Protein AF-A0AAE0F5Q5-F1 (afdb_monomer_lite)

pLDDT: mean 78.25, std 20.21, range [24.58, 97.06]

Structure (mmCIF, N/CA/C/O backbone):
data_AF-A0AAE0F5Q5-F1
#
_entry.id   AF-A0AAE0F5Q5-F1
#
loop_
_atom_site.group_PDB
_atom_site.id
_atom_site.type_symbol
_atom_site.label_atom_id
_atom_site.label_alt_id
_atom_site.label_comp_id
_atom_site.label_asym_id
_atom_site.label_entity_id
_atom_site.label_seq_id
_atom_site.pdbx_PDB_ins_code
_atom_site.Cartn_x
_atom_site.Cartn_y
_atom_site.Cartn_z
_atom_site.occupancy
_atom_site.B_iso_or_equiv
_atom_site.auth_seq_id
_atom_site.auth_comp_id
_atom_site.auth_asym_id
_atom_site.auth_atom_id
_atom_site.pdbx_PDB_model_num
ATOM 1 N N . MET A 1 1 ? -26.872 -6.707 -26.504 1.00 35.81 1 MET A N 1
ATOM 2 C CA . MET A 1 1 ? -25.530 -6.104 -26.640 1.00 35.81 1 MET A CA 1
ATOM 3 C C . MET A 1 1 ? -24.630 -7.101 -27.343 1.00 35.81 1 MET A C 1
ATOM 5 O O . MET A 1 1 ? -24.401 -8.170 -26.795 1.00 35.81 1 MET A O 1
ATOM 9 N N . GLN A 1 2 ? -24.194 -6.806 -28.567 1.00 29.64 2 GLN A N 1
ATOM 10 C CA . GLN A 1 2 ? -23.129 -7.576 -29.212 1.00 29.64 2 GLN A CA 1
ATOM 11 C C . GLN A 1 2 ? -21.804 -7.052 -28.659 1.00 29.64 2 GLN A C 1
ATOM 13 O O . GLN A 1 2 ? -21.519 -5.866 -28.788 1.00 29.64 2 GLN A O 1
ATOM 18 N N . ALA A 1 3 ? -21.028 -7.907 -27.995 1.00 35.91 3 ALA A N 1
ATOM 19 C CA . ALA A 1 3 ? -19.682 -7.552 -27.570 1.00 35.91 3 ALA A CA 1
ATOM 20 C C . ALA A 1 3 ? -18.831 -7.320 -28.828 1.00 35.91 3 ALA A C 1
ATOM 22 O O . ALA A 1 3 ? -18.578 -8.261 -29.582 1.00 35.91 3 ALA A O 1
ATOM 23 N N . HIS A 1 4 ? -18.429 -6.075 -29.088 1.00 43.09 4 HIS A N 1
ATOM 24 C CA . HIS A 1 4 ? -17.493 -5.785 -30.167 1.00 43.09 4 HIS A CA 1
ATOM 25 C C . HIS A 1 4 ? -16.144 -6.417 -29.832 1.00 43.09 4 HIS A C 1
ATOM 27 O O . HIS A 1 4 ? -15.426 -5.978 -28.936 1.00 43.09 4 HIS A O 1
ATOM 33 N N . THR A 1 5 ? -15.825 -7.498 -30.537 1.00 48.66 5 THR A N 1
ATOM 34 C CA . THR A 1 5 ? -14.552 -8.199 -30.412 1.00 48.66 5 THR A CA 1
ATOM 35 C C . THR A 1 5 ? -13.503 -7.388 -31.163 1.00 48.66 5 THR A C 1
ATOM 37 O O . THR A 1 5 ? -13.470 -7.379 -32.391 1.00 48.66 5 THR A O 1
ATOM 40 N N . ILE A 1 6 ? -12.676 -6.649 -30.427 1.00 56.28 6 ILE A N 1
ATOM 41 C CA . ILE A 1 6 ? -11.534 -5.927 -30.993 1.00 56.28 6 ILE A CA 1
ATOM 42 C C . ILE A 1 6 ? -10.444 -6.949 -31.328 1.00 56.28 6 ILE A C 1
ATOM 44 O O . ILE A 1 6 ? -10.133 -7.819 -30.513 1.00 56.28 6 ILE A O 1
ATOM 48 N N . SER A 1 7 ? -9.862 -6.869 -32.524 1.00 68.38 7 SER A N 1
ATOM 49 C CA . SER A 1 7 ? -8.746 -7.751 -32.884 1.00 68.38 7 SER A CA 1
ATOM 50 C C . SER A 1 7 ? -7.480 -7.390 -32.094 1.00 68.38 7 SER A C 1
ATOM 52 O O . SER A 1 7 ? -7.264 -6.231 -31.742 1.00 68.38 7 SER A O 1
ATOM 54 N N . VAL A 1 8 ? -6.589 -8.365 -31.866 1.00 50.22 8 VAL A N 1
ATOM 55 C CA . VAL A 1 8 ? -5.280 -8.129 -31.216 1.00 50.22 8 VAL A CA 1
ATOM 56 C C . VAL A 1 8 ? -4.470 -7.052 -31.951 1.00 50.22 8 VAL A C 1
ATOM 58 O O . VAL A 1 8 ? -3.740 -6.292 -31.322 1.00 50.22 8 VAL A O 1
ATOM 61 N N . LEU A 1 9 ? -4.604 -6.958 -33.278 1.00 54.16 9 LEU A N 1
ATOM 62 C CA . LEU A 1 9 ? -3.933 -5.938 -34.083 1.00 54.16 9 LEU A CA 1
ATOM 63 C C . LEU A 1 9 ? -4.477 -4.532 -33.788 1.00 54.16 9 LEU A C 1
ATOM 65 O O . LEU A 1 9 ? -3.694 -3.628 -33.521 1.00 54.16 9 LEU A O 1
ATOM 69 N N . GLN A 1 10 ? -5.801 -4.370 -33.742 1.00 59.28 10 GLN A N 1
ATOM 70 C CA . GLN A 1 10 ? -6.436 -3.093 -33.395 1.00 59.28 10 GLN A CA 1
ATOM 71 C C . GLN A 1 10 ? -6.146 -2.675 -31.948 1.00 59.28 10 GLN A C 1
ATOM 73 O O . GLN A 1 10 ? -5.905 -1.500 -31.688 1.00 59.28 10 GLN A O 1
ATOM 78 N N . ALA A 1 11 ? -6.104 -3.622 -31.005 1.00 55.25 11 ALA A N 1
ATOM 79 C CA . ALA A 1 11 ? -5.691 -3.339 -29.629 1.00 55.25 11 ALA A CA 1
ATOM 80 C C . ALA A 1 11 ? -4.238 -2.827 -29.558 1.00 55.25 11 ALA A C 1
ATOM 82 O O . ALA A 1 11 ? -3.951 -1.890 -28.815 1.00 55.25 11 ALA A O 1
ATOM 83 N N . ARG A 1 12 ? -3.329 -3.387 -30.374 1.00 53.31 12 ARG A N 1
ATOM 84 C CA . ARG A 1 12 ? -1.932 -2.926 -30.485 1.00 53.31 12 ARG A CA 1
ATOM 85 C C . ARG A 1 12 ? -1.815 -1.529 -31.088 1.00 53.31 12 ARG A C 1
ATOM 87 O O . ARG A 1 12 ? -1.012 -0.740 -30.604 1.00 53.31 12 ARG A O 1
ATOM 94 N N . GLU A 1 13 ? -2.591 -1.220 -32.123 1.00 57.53 13 GLU A N 1
ATOM 95 C CA . GLU A 1 13 ? -2.601 0.113 -32.741 1.00 57.53 13 GLU A CA 1
ATOM 96 C C . GLU A 1 13 ? -3.113 1.178 -31.768 1.00 57.53 13 GLU A C 1
ATOM 98 O O . GLU A 1 13 ? -2.479 2.219 -31.614 1.00 57.53 13 GLU A O 1
ATOM 103 N N . LEU A 1 14 ? -4.196 0.885 -31.041 1.00 58.44 14 LEU A N 1
ATOM 104 C CA . LEU A 1 14 ? -4.723 1.773 -30.003 1.00 58.44 14 LEU A CA 1
ATOM 105 C C . LEU A 1 14 ? -3.729 1.967 -28.853 1.00 58.44 14 LEU A C 1
ATOM 107 O O . LEU A 1 14 ? -3.586 3.083 -28.366 1.00 58.44 14 LEU A O 1
ATOM 111 N N . TRP A 1 15 ? -3.003 0.919 -28.452 1.00 59.41 15 TRP A N 1
ATOM 112 C CA . TRP A 1 15 ? -1.944 1.036 -27.448 1.00 59.41 15 TRP A CA 1
ATOM 113 C C . TRP A 1 15 ? -0.781 1.904 -27.928 1.00 59.41 15 TRP A C 1
ATOM 115 O O . TRP A 1 15 ? -0.321 2.755 -27.181 1.00 59.41 15 TRP A O 1
ATOM 125 N N . LEU A 1 16 ? -0.318 1.734 -29.170 1.00 55.75 16 LEU A N 1
ATOM 126 C CA . LEU A 1 16 ? 0.749 2.569 -29.734 1.00 55.75 16 LEU A CA 1
ATOM 127 C C . LEU A 1 16 ? 0.319 4.036 -29.849 1.00 55.75 16 LEU A C 1
ATOM 129 O O . LEU A 1 16 ? 1.135 4.929 -29.638 1.00 55.75 16 LEU A O 1
ATOM 133 N N . MET A 1 17 ? -0.959 4.283 -30.147 1.00 57.12 17 MET A N 1
ATOM 134 C CA . MET A 1 17 ? -1.528 5.627 -30.124 1.00 57.12 17 MET A CA 1
ATOM 135 C C . MET A 1 17 ? -1.616 6.186 -28.697 1.00 57.12 17 MET A C 1
ATOM 137 O O . MET A 1 17 ? -1.220 7.325 -28.496 1.00 57.12 17 MET A O 1
ATOM 141 N N . ASP A 1 18 ? -2.043 5.405 -27.699 1.00 53.28 18 ASP A N 1
ATOM 142 C CA . ASP A 1 18 ? -2.126 5.843 -26.292 1.00 53.28 18 ASP A CA 1
ATOM 143 C C . ASP A 1 18 ? -0.739 6.067 -25.663 1.00 53.28 18 ASP A C 1
ATOM 145 O O . ASP A 1 18 ? -0.504 7.072 -24.994 1.00 53.28 18 ASP A O 1
ATOM 149 N N . ALA A 1 19 ? 0.212 5.174 -25.942 1.00 50.53 19 ALA A N 1
ATOM 150 C CA . ALA A 1 19 ? 1.605 5.272 -25.512 1.00 50.53 19 ALA A CA 1
ATOM 151 C C . ALA A 1 19 ? 2.367 6.413 -26.208 1.00 50.53 19 ALA A C 1
ATOM 153 O O . ALA A 1 19 ? 3.374 6.873 -25.675 1.00 50.53 19 ALA A O 1
ATOM 154 N N . GLY A 1 20 ? 1.906 6.849 -27.387 1.00 44.66 20 GLY A N 1
ATOM 155 C CA . GLY A 1 20 ? 2.460 7.980 -28.135 1.00 44.66 20 GLY A CA 1
ATOM 156 C C . GLY A 1 20 ? 1.735 9.317 -27.926 1.00 44.66 20 GLY A C 1
ATOM 157 O O . GLY A 1 20 ? 2.297 10.350 -28.276 1.00 44.66 20 GLY A O 1
ATOM 158 N N . GLN A 1 21 ? 0.503 9.318 -27.396 1.00 47.09 21 GLN A N 1
ATOM 159 C CA . GLN A 1 21 ? -0.299 10.530 -27.152 1.00 47.09 21 GLN A CA 1
ATOM 160 C C . GLN A 1 21 ? -0.288 11.003 -25.697 1.00 47.09 21 GLN A C 1
ATOM 162 O O . GLN A 1 21 ? -0.578 12.173 -25.447 1.00 47.09 21 GLN A O 1
ATOM 167 N N . LYS A 1 22 ? 0.026 10.133 -24.735 1.00 44.72 22 LYS A N 1
ATOM 168 C CA . LYS A 1 22 ? 0.239 10.544 -23.344 1.00 44.72 22 LYS A CA 1
ATOM 169 C C . LYS A 1 22 ? 1.682 11.006 -23.185 1.00 44.72 22 LYS A C 1
ATOM 171 O O . LYS A 1 22 ? 2.578 10.366 -23.728 1.00 44.72 22 LYS A O 1
ATOM 176 N N . ASP A 1 23 ? 1.861 12.116 -22.469 1.00 47.34 23 ASP A N 1
ATOM 177 C CA . ASP A 1 23 ? 3.146 12.690 -22.056 1.00 47.34 23 ASP A CA 1
ATOM 178 C C . ASP A 1 23 ? 4.195 11.615 -21.723 1.00 47.34 23 ASP A C 1
ATOM 180 O O . ASP A 1 23 ? 3.860 10.486 -21.354 1.00 47.34 23 ASP A O 1
ATOM 184 N N . GLU A 1 24 ? 5.475 11.997 -21.748 1.00 44.34 24 GLU A N 1
ATOM 185 C CA . GLU A 1 24 ? 6.665 11.208 -21.361 1.00 44.34 24 GLU A CA 1
ATOM 186 C C . GLU A 1 24 ? 6.561 10.458 -20.001 1.00 44.34 24 GLU A C 1
ATOM 188 O O . GLU A 1 24 ? 7.460 9.717 -19.610 1.00 44.34 24 GLU A O 1
ATOM 193 N N . THR A 1 25 ? 5.445 10.611 -19.292 1.00 48.00 25 THR A N 1
ATOM 194 C CA . THR A 1 25 ? 5.055 10.062 -17.998 1.00 48.00 25 THR A CA 1
ATOM 195 C C . THR A 1 25 ? 4.174 8.807 -18.057 1.00 48.00 25 THR A C 1
ATOM 197 O O . THR A 1 25 ? 3.737 8.355 -16.997 1.00 48.00 25 THR A O 1
ATOM 200 N N . SER A 1 26 ? 3.893 8.205 -19.228 1.00 57.25 26 SER A N 1
ATOM 201 C CA . SER A 1 26 ? 3.109 6.955 -19.262 1.00 57.25 26 SER A CA 1
ATOM 202 C C . SER A 1 26 ? 3.776 5.879 -18.381 1.00 57.25 26 SER A C 1
ATOM 204 O O . SER A 1 26 ? 4.883 5.422 -18.702 1.00 57.25 26 SER A O 1
ATOM 206 N N . PRO A 1 27 ? 3.122 5.425 -17.288 1.00 63.00 27 PRO A N 1
ATOM 207 C CA . PRO A 1 27 ? 3.735 4.537 -16.295 1.00 63.00 27 PRO A CA 1
ATOM 208 C C . PRO A 1 27 ? 4.199 3.207 -16.902 1.00 63.00 27 PRO A C 1
ATOM 210 O O . PRO A 1 27 ? 5.095 2.553 -16.381 1.00 63.00 27 PRO A O 1
ATOM 213 N N . GLN A 1 28 ? 3.655 2.834 -18.059 1.00 68.69 28 GLN A N 1
ATOM 214 C CA . GLN A 1 28 ? 3.995 1.618 -18.791 1.00 68.69 28 GLN A CA 1
ATOM 215 C C . GLN A 1 28 ? 5.447 1.612 -19.298 1.00 68.69 28 GLN A C 1
ATOM 217 O O . GLN A 1 28 ? 6.121 0.584 -19.210 1.00 68.69 28 GLN A O 1
ATOM 222 N N . ASN A 1 29 ? 5.961 2.754 -19.772 1.00 70.94 29 ASN A N 1
ATOM 223 C CA . ASN A 1 29 ? 7.351 2.866 -20.226 1.00 70.94 29 ASN A CA 1
ATOM 224 C C . ASN A 1 29 ? 8.325 2.752 -19.051 1.00 70.94 29 ASN A C 1
ATOM 226 O O . ASN A 1 29 ? 9.353 2.085 -19.167 1.00 70.94 29 ASN A O 1
ATOM 230 N N . ILE A 1 30 ? 7.965 3.327 -17.902 1.00 78.12 30 ILE A N 1
ATOM 231 C CA . ILE A 1 30 ? 8.706 3.191 -16.643 1.00 78.12 30 ILE A CA 1
ATOM 232 C C . ILE A 1 30 ? 8.689 1.727 -16.183 1.00 78.12 30 ILE A C 1
ATOM 234 O O . ILE A 1 30 ? 9.744 1.172 -15.863 1.00 78.12 30 ILE A O 1
ATOM 238 N N . TYR A 1 31 ? 7.532 1.057 -16.233 1.00 80.19 31 TYR A N 1
ATOM 239 C CA . TYR A 1 31 ? 7.408 -0.352 -15.853 1.00 80.19 31 TYR A CA 1
ATOM 240 C C . TYR A 1 31 ? 8.283 -1.261 -16.698 1.00 80.19 31 TYR A C 1
ATOM 242 O O . TYR A 1 31 ? 8.887 -2.166 -16.143 1.00 80.19 31 TYR A O 1
ATOM 250 N N . ILE A 1 32 ? 8.377 -1.038 -18.011 1.00 86.44 32 ILE A N 1
ATOM 251 C CA . ILE A 1 32 ? 9.209 -1.853 -18.906 1.00 86.44 32 ILE A CA 1
ATOM 252 C C . ILE A 1 32 ? 10.687 -1.460 -18.776 1.00 86.44 32 ILE A C 1
ATOM 254 O O . ILE A 1 32 ? 11.555 -2.322 -18.636 1.00 86.44 32 ILE A O 1
ATOM 258 N N . GLY A 1 33 ? 10.988 -0.162 -18.829 1.00 87.00 33 GLY A N 1
ATOM 259 C CA . GLY A 1 33 ? 12.346 0.372 -18.935 1.00 87.00 33 GLY A CA 1
ATOM 260 C C . GLY A 1 33 ? 13.231 0.069 -17.729 1.00 87.00 33 GLY A C 1
ATOM 261 O O . GLY A 1 33 ? 14.447 -0.019 -17.874 1.00 87.00 33 GLY A O 1
ATOM 262 N N . ASN A 1 34 ? 12.633 -0.160 -16.560 1.00 90.38 34 ASN A N 1
ATOM 263 C CA . ASN A 1 34 ? 13.370 -0.426 -15.330 1.00 90.38 34 ASN A CA 1
ATOM 264 C C . ASN A 1 34 ? 13.861 -1.868 -15.158 1.00 90.38 34 ASN A C 1
ATOM 266 O O . ASN A 1 34 ? 14.594 -2.130 -14.209 1.00 90.38 34 ASN A O 1
ATOM 270 N N . TRP A 1 35 ? 13.523 -2.812 -16.040 1.00 90.94 35 TRP A N 1
ATOM 271 C CA . TRP A 1 35 ? 14.007 -4.194 -15.915 1.00 90.94 35 TRP A CA 1
ATOM 272 C C . TRP A 1 35 ? 15.355 -4.388 -16.593 1.00 90.94 35 TRP A C 1
ATOM 274 O O . TRP A 1 35 ? 15.528 -4.043 -17.763 1.00 90.94 35 TRP A O 1
ATOM 284 N N . LYS A 1 36 ? 16.297 -5.039 -15.900 1.00 91.88 36 LYS A N 1
ATOM 285 C CA . LYS A 1 36 ? 17.645 -5.325 -16.421 1.00 91.88 36 LYS A CA 1
ATOM 286 C C . LYS A 1 36 ? 17.632 -6.320 -17.579 1.00 91.88 36 LYS A C 1
ATOM 288 O O . LYS A 1 36 ? 18.319 -6.117 -18.585 1.00 91.88 36 LYS A O 1
ATOM 293 N N . GLN A 1 37 ? 16.838 -7.385 -17.482 1.00 92.56 37 GLN A N 1
ATOM 294 C CA . GLN A 1 37 ? 16.862 -8.460 -18.475 1.00 92.56 37 GLN A CA 1
ATOM 295 C C . GLN A 1 37 ? 15.893 -8.203 -19.630 1.00 92.56 37 GLN A C 1
ATOM 297 O O . GLN A 1 37 ? 14.746 -7.802 -19.445 1.00 92.56 37 GLN A O 1
ATOM 302 N N . ARG A 1 38 ? 16.341 -8.510 -20.853 1.00 92.62 38 ARG A N 1
ATOM 303 C CA . ARG A 1 38 ? 15.516 -8.386 -22.065 1.00 92.62 38 ARG A CA 1
ATOM 304 C C . ARG A 1 38 ? 14.262 -9.263 -22.011 1.00 92.62 38 ARG A C 1
ATOM 306 O O . ARG A 1 38 ? 13.225 -8.828 -22.496 1.00 92.62 38 ARG A O 1
ATOM 313 N N . ALA A 1 39 ? 14.360 -10.466 -21.444 1.00 93.44 39 ALA A N 1
ATOM 314 C CA . ALA A 1 39 ? 13.230 -11.388 -21.330 1.00 93.44 39 ALA A CA 1
ATOM 315 C C . ALA A 1 39 ? 12.071 -10.773 -20.528 1.00 93.44 39 ALA A C 1
ATOM 317 O O . ALA A 1 39 ? 10.931 -10.826 -20.978 1.00 93.44 39 ALA A O 1
ATOM 318 N N . ASP A 1 40 ? 12.379 -10.101 -19.415 1.00 92.88 40 ASP A N 1
ATOM 319 C CA . ASP A 1 40 ? 11.381 -9.426 -18.577 1.00 92.88 40 ASP A CA 1
ATOM 320 C C . ASP A 1 40 ? 10.712 -8.269 -19.304 1.00 92.88 40 ASP A C 1
ATOM 322 O O . ASP A 1 40 ? 9.487 -8.168 -19.314 1.00 92.88 40 ASP A O 1
ATOM 326 N N . ARG A 1 41 ? 11.511 -7.445 -19.992 1.00 91.56 41 ARG A N 1
ATOM 327 C CA . ARG A 1 41 ? 10.988 -6.342 -20.805 1.00 91.56 41 ARG A CA 1
ATOM 328 C C . ARG A 1 41 ? 10.038 -6.844 -21.887 1.00 91.56 41 ARG A C 1
ATOM 330 O O . ARG A 1 41 ? 8.947 -6.312 -22.025 1.00 91.56 41 ARG A O 1
ATOM 337 N N . LEU A 1 42 ? 10.423 -7.887 -22.626 1.00 90.19 42 LEU A N 1
ATOM 338 C CA . LEU A 1 42 ? 9.584 -8.458 -23.686 1.00 90.19 42 LEU A CA 1
ATOM 339 C C . LEU A 1 42 ? 8.294 -9.080 -23.138 1.00 90.19 42 LEU A C 1
ATOM 341 O O . LEU A 1 42 ? 7.230 -8.881 -23.726 1.00 90.19 42 LEU A O 1
ATOM 345 N N . ALA A 1 43 ? 8.376 -9.801 -22.017 1.00 90.12 43 ALA A N 1
ATOM 346 C CA . ALA A 1 43 ? 7.209 -10.380 -21.364 1.00 90.12 43 ALA A CA 1
ATOM 347 C C . ALA A 1 43 ? 6.235 -9.290 -20.895 1.00 90.12 43 ALA A C 1
ATOM 349 O O . ALA A 1 43 ? 5.039 -9.384 -21.164 1.00 90.12 43 ALA A O 1
ATOM 350 N N . LEU A 1 44 ? 6.744 -8.219 -20.276 1.00 87.56 44 LEU A N 1
ATOM 351 C CA . LEU A 1 44 ? 5.932 -7.080 -19.849 1.00 87.56 44 LEU A CA 1
ATOM 352 C C . LEU A 1 44 ? 5.341 -6.298 -21.011 1.00 87.56 44 LEU A C 1
ATOM 354 O O . LEU A 1 44 ? 4.173 -5.938 -20.930 1.00 87.56 44 LEU A O 1
ATOM 358 N N . CYS A 1 45 ? 6.085 -6.086 -22.100 1.00 84.50 45 CYS A N 1
ATOM 359 C CA . CYS A 1 45 ? 5.514 -5.515 -23.317 1.00 84.50 45 CYS A CA 1
ATOM 360 C C . CYS A 1 45 ? 4.322 -6.353 -23.788 1.00 84.50 45 CYS A C 1
ATOM 362 O O . CYS A 1 45 ? 3.255 -5.808 -24.038 1.00 84.50 45 CYS A O 1
ATOM 364 N N . SER A 1 46 ? 4.477 -7.681 -23.869 1.00 82.56 46 SER A N 1
ATOM 365 C CA . SER A 1 46 ? 3.378 -8.565 -24.263 1.00 82.56 46 SER A CA 1
ATOM 366 C C . SER A 1 46 ? 2.198 -8.442 -23.305 1.00 82.56 46 SER A C 1
ATOM 368 O O . SER A 1 46 ? 1.081 -8.253 -23.762 1.00 82.56 46 SER A O 1
ATOM 370 N N . TYR A 1 47 ? 2.437 -8.500 -21.996 1.00 82.56 47 TYR A N 1
ATOM 371 C CA . TYR A 1 47 ? 1.393 -8.389 -20.980 1.00 82.56 47 TYR A CA 1
ATOM 372 C C . TYR A 1 47 ? 0.655 -7.046 -21.032 1.00 82.56 47 TYR A C 1
ATOM 374 O O . TYR A 1 47 ? -0.569 -7.029 -21.026 1.00 82.56 47 TYR A O 1
ATOM 382 N N . LEU A 1 48 ? 1.368 -5.923 -21.118 1.00 76.94 48 LEU A N 1
ATOM 383 C CA . LEU A 1 48 ? 0.757 -4.593 -21.172 1.00 76.94 48 LEU A CA 1
ATOM 384 C C . LEU A 1 48 ? -0.012 -4.371 -22.483 1.00 76.94 48 LEU A C 1
ATOM 386 O O . LEU A 1 48 ? -1.028 -3.683 -22.480 1.00 76.94 48 LEU A O 1
ATOM 390 N N . LEU A 1 49 ? 0.431 -4.997 -23.580 1.00 71.25 49 LEU A N 1
ATOM 391 C CA . LEU A 1 49 ? -0.267 -4.977 -24.867 1.00 71.25 49 LEU A CA 1
ATOM 392 C C . LEU A 1 49 ? -1.517 -5.859 -24.886 1.00 71.25 49 LEU A C 1
ATOM 394 O O . LEU A 1 49 ? -2.504 -5.505 -25.526 1.00 71.25 49 LEU A O 1
ATOM 398 N N . THR A 1 50 ? -1.458 -7.042 -24.273 1.00 71.12 50 THR A N 1
ATOM 399 C CA . THR A 1 50 ? -2.515 -8.052 -24.413 1.00 71.12 50 THR A CA 1
ATOM 400 C C . THR A 1 50 ? -3.420 -8.166 -23.206 1.00 71.12 50 THR A C 1
ATOM 402 O O . THR A 1 50 ? -4.456 -8.799 -23.342 1.00 71.12 50 THR A O 1
ATOM 405 N N . GLY A 1 51 ? -3.036 -7.637 -22.040 1.00 70.94 51 GLY A N 1
ATOM 406 C CA . GLY A 1 51 ? -3.674 -7.888 -20.743 1.00 70.94 51 GLY A CA 1
ATOM 407 C C . GLY A 1 51 ? -3.699 -9.369 -20.337 1.00 70.94 51 GLY A C 1
ATOM 408 O O . GLY A 1 51 ? -4.410 -9.766 -19.414 1.00 70.94 51 GLY A O 1
ATOM 409 N N . GLU A 1 52 ? -2.974 -10.230 -21.051 1.00 71.69 52 GLU A N 1
ATOM 410 C CA . GLU A 1 52 ? -3.086 -11.666 -20.859 1.00 71.69 52 GLU A CA 1
ATOM 411 C C . GLU A 1 52 ? -2.260 -12.098 -19.649 1.00 71.69 52 GLU A C 1
ATOM 413 O O . GLU A 1 52 ? -1.029 -12.136 -19.673 1.00 71.69 52 GLU A O 1
ATOM 418 N N . LEU A 1 53 ? -2.964 -12.478 -18.588 1.00 72.25 53 LEU A N 1
ATOM 419 C CA . LEU A 1 53 ? -2.397 -13.131 -17.420 1.00 72.25 53 LEU A CA 1
ATOM 420 C C . LEU A 1 53 ? -3.059 -14.501 -17.257 1.00 72.25 53 LEU A C 1
ATOM 422 O O . LEU A 1 53 ? -4.238 -14.673 -17.550 1.00 72.25 53 LEU A O 1
ATOM 426 N N . LEU A 1 54 ? -2.302 -15.493 -16.783 1.00 71.69 54 LEU A N 1
ATOM 427 C CA . LEU A 1 54 ? -2.761 -16.868 -16.511 1.00 71.69 54 LEU A CA 1
ATOM 428 C C . LEU A 1 54 ? -3.117 -17.739 -17.738 1.00 71.69 54 LEU A C 1
ATOM 430 O O . LEU A 1 54 ? -3.287 -18.947 -17.534 1.00 71.69 54 LEU A O 1
ATOM 434 N N . ARG A 1 55 ? -3.125 -17.187 -18.966 1.00 64.38 55 ARG A N 1
ATOM 435 C CA . ARG A 1 55 ? -3.458 -17.869 -20.240 1.00 64.38 55 ARG A CA 1
ATOM 436 C C . ARG A 1 55 ? -4.833 -18.557 -20.217 1.00 64.38 55 ARG A C 1
ATOM 438 O O . ARG A 1 55 ? -4.931 -19.760 -20.452 1.00 64.38 55 ARG A O 1
ATOM 445 N N . GLY A 1 56 ? -5.876 -17.819 -19.838 1.00 55.00 56 GLY A N 1
ATOM 446 C CA . GLY A 1 56 ? -7.266 -18.287 -19.924 1.00 55.00 56 GLY A CA 1
ATOM 447 C C . GLY A 1 56 ? -7.874 -18.041 -21.310 1.00 55.00 56 GLY A C 1
ATOM 448 O O . GLY A 1 56 ? -7.494 -17.086 -21.977 1.00 55.00 56 GLY A O 1
ATOM 449 N N . GLU A 1 57 ? -8.842 -18.869 -21.727 1.00 41.12 57 GLU A N 1
ATOM 450 C CA . GLU A 1 57 ? -9.647 -18.650 -22.955 1.00 41.12 57 GLU A CA 1
ATOM 451 C C . GLU A 1 57 ? -10.471 -17.351 -22.902 1.00 41.12 57 GLU A C 1
ATOM 453 O O . GLU A 1 57 ? -10.859 -16.793 -23.924 1.00 41.12 57 GLU A O 1
ATOM 458 N N . VAL A 1 58 ? -10.702 -16.855 -21.690 1.00 37.31 58 VAL A N 1
ATOM 459 C CA . VAL A 1 58 ? -11.249 -15.540 -21.381 1.00 37.31 58 VAL A CA 1
ATOM 460 C C . VAL A 1 58 ? -10.185 -14.784 -20.592 1.00 37.31 58 VAL A C 1
ATOM 462 O O . VAL A 1 58 ? -9.675 -15.289 -19.588 1.00 37.31 58 VAL A O 1
ATOM 465 N N . GLY A 1 59 ? -9.820 -13.588 -21.062 1.00 42.94 59 GLY A N 1
ATOM 466 C CA . GLY A 1 59 ? -8.949 -12.682 -20.314 1.00 42.94 59 GLY A CA 1
ATOM 467 C C . GLY A 1 59 ? -9.545 -12.352 -18.942 1.00 42.94 59 GLY A C 1
ATOM 468 O O . GLY A 1 59 ? -10.717 -12.636 -18.687 1.00 42.94 59 GLY A O 1
ATOM 469 N N . SER A 1 60 ? -8.754 -11.761 -18.039 1.00 47.78 60 SER A N 1
ATOM 470 C CA . SER A 1 60 ? -9.284 -11.334 -16.737 1.00 47.78 60 SER A CA 1
ATOM 471 C C . SER A 1 60 ? -10.552 -10.508 -16.965 1.00 47.78 60 SER A C 1
ATOM 473 O O . SER A 1 60 ? -10.505 -9.522 -17.697 1.00 47.78 60 SER A O 1
ATOM 475 N N . VAL A 1 61 ? -11.689 -10.911 -16.385 1.00 41.22 61 VAL A N 1
ATOM 476 C CA . VAL A 1 61 ? -12.976 -10.205 -16.556 1.00 41.22 61 VAL A CA 1
ATOM 477 C C . VAL A 1 61 ? -12.827 -8.725 -16.184 1.00 41.22 61 VAL A C 1
ATOM 479 O O . VAL A 1 61 ? -13.396 -7.865 -16.848 1.00 41.22 61 VAL A O 1
ATOM 482 N N . THR A 1 62 ? -11.960 -8.423 -15.212 1.00 42.41 62 THR A N 1
ATOM 483 C CA . THR A 1 62 ? -11.595 -7.054 -14.822 1.00 42.41 62 THR A CA 1
ATOM 484 C C . THR A 1 62 ? -10.805 -6.288 -15.888 1.00 42.41 62 THR A C 1
ATOM 486 O O . THR A 1 62 ? -10.916 -5.074 -15.952 1.00 42.41 62 THR A O 1
ATOM 489 N N . MET A 1 63 ? -10.062 -6.966 -16.770 1.00 46.03 63 MET A N 1
ATOM 490 C CA . MET A 1 63 ? -9.290 -6.324 -17.839 1.00 46.03 63 MET A CA 1
ATOM 491 C C . MET A 1 63 ? -10.056 -6.125 -19.145 1.00 46.03 63 MET A C 1
ATOM 493 O O . MET A 1 63 ? -9.590 -5.347 -19.963 1.00 46.03 63 MET A O 1
ATOM 497 N N . PHE A 1 64 ? -11.174 -6.801 -19.417 1.00 42.50 64 PHE A N 1
ATOM 498 C CA . PHE A 1 64 ? -11.826 -6.692 -20.740 1.00 42.50 64 PHE A CA 1
ATOM 499 C C . PHE A 1 64 ? -13.308 -6.343 -20.700 1.00 42.50 64 PHE A C 1
ATOM 501 O O . PHE A 1 64 ? -13.858 -5.968 -21.733 1.00 42.50 64 PHE A O 1
ATOM 508 N N . ALA A 1 65 ? -13.949 -6.413 -19.534 1.00 44.62 65 ALA A N 1
ATOM 509 C CA . ALA A 1 65 ? -15.352 -6.066 -19.372 1.00 44.62 65 ALA A CA 1
ATOM 510 C C . ALA A 1 65 ? -15.497 -4.900 -18.390 1.00 44.62 65 ALA A C 1
ATOM 512 O O . ALA A 1 65 ? -15.975 -5.065 -17.271 1.00 44.62 65 ALA A O 1
ATOM 513 N N . LEU A 1 66 ? -15.089 -3.705 -18.821 1.00 46.72 66 LEU A N 1
ATOM 514 C CA . LEU A 1 66 ? -15.565 -2.489 -18.171 1.00 46.72 66 LEU A CA 1
ATOM 515 C C . LEU A 1 66 ? -16.990 -2.203 -18.657 1.00 46.72 66 LEU A C 1
ATOM 517 O O . LEU A 1 66 ? -17.217 -2.192 -19.871 1.00 46.72 66 LEU A O 1
ATOM 521 N N . PRO A 1 67 ? -17.952 -1.958 -17.754 1.00 53.19 67 PRO A N 1
ATOM 522 C CA . PRO A 1 67 ? -19.244 -1.403 -18.132 1.00 53.19 67 PRO A CA 1
ATOM 523 C C . PRO A 1 67 ? -19.070 -0.121 -18.958 1.00 53.19 67 PRO A C 1
ATOM 525 O O . PRO A 1 67 ? -18.135 0.650 -18.722 1.00 53.19 67 PRO A O 1
ATOM 528 N N . GLU A 1 68 ? -19.984 0.138 -19.901 1.00 45.50 68 GLU A N 1
ATOM 529 C CA . GLU A 1 68 ? -20.041 1.424 -20.606 1.00 45.50 68 GLU A CA 1
ATOM 530 C C . GLU A 1 68 ? -20.043 2.550 -19.561 1.00 45.50 68 GLU A C 1
ATOM 532 O O . GLU A 1 68 ? -20.971 2.632 -18.757 1.00 45.50 68 GLU A O 1
ATOM 537 N N . ARG A 1 69 ? -19.010 3.412 -19.594 1.00 52.66 69 ARG A N 1
ATOM 538 C CA . ARG A 1 69 ? -18.726 4.555 -18.687 1.00 52.66 69 ARG A CA 1
ATOM 539 C C . ARG A 1 69 ? -17.792 4.299 -17.500 1.00 52.66 69 ARG A C 1
ATOM 541 O O . ARG A 1 69 ? -17.554 5.238 -16.746 1.00 52.66 69 ARG A O 1
ATOM 548 N N . MET A 1 70 ? -17.224 3.107 -17.333 1.00 49.81 70 MET A N 1
ATOM 549 C CA . MET A 1 70 ? -16.130 2.919 -16.373 1.00 49.81 70 MET A CA 1
ATOM 550 C C . MET A 1 70 ? -14.770 3.076 -17.055 1.00 49.81 70 MET A C 1
ATOM 552 O O . MET A 1 70 ? -14.542 2.559 -18.147 1.00 49.81 70 MET A O 1
ATOM 556 N N . THR A 1 71 ? -13.861 3.794 -16.402 1.00 53.53 71 THR A N 1
ATOM 557 C CA . THR A 1 71 ? -12.431 3.799 -16.728 1.00 53.53 71 THR A CA 1
ATOM 558 C C . THR A 1 71 ? -11.739 2.713 -15.915 1.00 53.53 71 THR A C 1
ATOM 560 O O . THR A 1 71 ? -12.166 2.429 -14.796 1.00 53.53 71 THR A O 1
ATOM 563 N N . ARG A 1 72 ? -10.674 2.105 -16.452 1.00 54.47 72 ARG A N 1
ATOM 564 C CA . ARG A 1 72 ? -9.879 1.146 -15.668 1.00 54.47 72 ARG A CA 1
ATOM 565 C C . ARG A 1 72 ? -9.295 1.864 -14.468 1.00 54.47 72 ARG A C 1
ATOM 567 O O . ARG A 1 72 ? -8.909 3.029 -14.586 1.00 54.47 72 ARG A O 1
ATOM 574 N N . ALA A 1 73 ? -9.209 1.169 -13.343 1.00 55.09 73 ALA A N 1
ATOM 575 C CA . ALA A 1 73 ? -8.339 1.647 -12.289 1.00 55.09 73 ALA A CA 1
ATOM 576 C C . ALA A 1 73 ? -6.891 1.493 -12.776 1.00 55.09 73 ALA A C 1
ATOM 578 O O . ALA A 1 73 ? -6.513 0.454 -13.319 1.00 55.09 73 ALA A O 1
ATOM 579 N N . ASP A 1 74 ? -6.060 2.513 -12.564 1.00 50.84 74 ASP A N 1
ATOM 580 C CA . ASP A 1 74 ? -4.646 2.480 -12.968 1.00 50.84 74 ASP A CA 1
ATOM 581 C C . ASP A 1 74 ? -3.845 1.355 -12.260 1.00 50.84 74 ASP A C 1
ATOM 583 O O . ASP A 1 74 ? -2.715 1.056 -12.640 1.00 50.84 74 ASP A O 1
ATOM 587 N N . GLU A 1 75 ? -4.419 0.713 -11.232 1.00 57.09 75 GLU A N 1
ATOM 588 C CA . GLU A 1 75 ? -3.762 -0.233 -10.315 1.00 57.09 75 GLU A CA 1
ATOM 589 C C . GLU A 1 75 ? -4.087 -1.715 -10.562 1.00 57.09 75 GLU A C 1
ATOM 591 O O . GLU A 1 75 ? -3.760 -2.574 -9.744 1.00 57.09 75 GLU A O 1
ATOM 596 N N . GLU A 1 76 ? -4.690 -2.054 -11.700 1.00 63.22 76 GLU A N 1
ATOM 597 C CA . GLU A 1 76 ? -5.118 -3.428 -12.022 1.00 63.22 76 GLU A CA 1
ATOM 598 C C . GLU A 1 76 ? -3.966 -4.383 -12.396 1.00 63.22 76 GLU A C 1
ATOM 600 O O . GLU A 1 76 ? -4.189 -5.545 -12.747 1.00 63.22 76 GLU A O 1
ATOM 605 N N . SER A 1 77 ? -2.716 -3.917 -12.339 1.00 76.00 77 SER A N 1
ATOM 606 C CA . SER A 1 77 ? -1.554 -4.731 -12.682 1.00 76.00 77 SER A CA 1
ATOM 607 C C . SER A 1 77 ? -1.235 -5.764 -11.599 1.00 76.00 77 SER A C 1
ATOM 609 O O . SER A 1 77 ? -1.241 -5.475 -10.407 1.00 76.00 77 SER A O 1
ATOM 611 N N . PHE A 1 78 ? -0.832 -6.976 -11.988 1.00 80.88 78 PHE A N 1
ATOM 612 C CA . PHE A 1 78 ? -0.308 -7.934 -11.003 1.00 80.88 78 PHE A CA 1
ATOM 613 C C . PHE A 1 78 ? 0.964 -7.419 -10.307 1.00 80.88 78 PHE A C 1
ATOM 615 O O . PHE A 1 78 ? 1.282 -7.857 -9.203 1.00 80.88 78 PHE A O 1
ATOM 622 N N . LEU A 1 79 ? 1.679 -6.487 -10.947 1.00 80.50 79 LEU A N 1
ATOM 623 C CA . LEU A 1 79 ? 2.896 -5.869 -10.426 1.00 80.50 79 LEU A CA 1
ATOM 624 C C . LEU A 1 79 ? 2.643 -5.020 -9.170 1.00 80.50 79 LEU A C 1
ATOM 626 O O . LEU A 1 79 ? 3.530 -4.923 -8.329 1.00 80.50 79 LEU A O 1
ATOM 630 N N . SER A 1 80 ? 1.445 -4.444 -9.026 1.00 75.69 80 SER A N 1
ATOM 631 C CA . SER A 1 80 ? 1.040 -3.671 -7.844 1.00 75.69 80 SER A CA 1
ATOM 632 C C . SER A 1 80 ? 0.501 -4.552 -6.712 1.00 75.69 80 SER A C 1
ATOM 634 O O . SER A 1 80 ? 0.531 -4.140 -5.556 1.00 75.69 80 SER A O 1
ATOM 636 N N . ILE A 1 81 ? 0.036 -5.767 -7.026 1.00 77.44 81 ILE A N 1
ATOM 637 C CA . ILE A 1 81 ? -0.642 -6.663 -6.073 1.00 77.44 81 ILE A CA 1
ATOM 638 C C . ILE A 1 81 ? 0.327 -7.670 -5.442 1.00 77.44 81 ILE A C 1
ATOM 640 O O . ILE A 1 81 ? 0.179 -8.039 -4.275 1.00 77.44 81 ILE A O 1
ATOM 644 N N . ILE A 1 82 ? 1.300 -8.171 -6.206 1.00 84.50 82 ILE A N 1
ATOM 645 C CA . ILE A 1 82 ? 2.227 -9.191 -5.711 1.00 84.50 82 ILE A CA 1
ATOM 646 C C . ILE A 1 82 ? 3.409 -8.510 -5.011 1.00 84.50 82 ILE A C 1
ATOM 648 O O . ILE A 1 82 ? 4.081 -7.685 -5.632 1.00 84.50 82 ILE A O 1
ATOM 652 N N . PRO A 1 83 ? 3.731 -8.882 -3.755 1.00 84.25 83 PRO A N 1
ATOM 653 C CA . PRO A 1 83 ? 4.915 -8.367 -3.083 1.00 84.25 83 PRO A CA 1
ATOM 654 C C . PRO A 1 83 ? 6.176 -8.607 -3.914 1.00 84.25 83 PRO A C 1
ATOM 656 O O . PRO A 1 83 ? 6.426 -9.711 -4.402 1.00 84.25 83 PRO A O 1
ATOM 659 N N . GLN A 1 84 ? 7.007 -7.576 -4.043 1.00 80.94 84 GLN A N 1
ATOM 660 C CA . GLN A 1 84 ? 8.159 -7.590 -4.951 1.00 80.94 84 GLN A CA 1
ATOM 661 C C . GLN A 1 84 ? 9.165 -8.701 -4.616 1.00 80.94 84 GLN A C 1
ATOM 663 O O . GLN A 1 84 ? 9.753 -9.299 -5.514 1.00 80.94 84 GLN A O 1
ATOM 668 N N . ARG A 1 85 ? 9.302 -9.039 -3.329 1.00 83.75 85 ARG A N 1
ATOM 669 C CA . ARG A 1 85 ? 10.114 -10.174 -2.880 1.00 83.75 85 ARG A CA 1
ATOM 670 C C . ARG A 1 85 ? 9.592 -11.509 -3.416 1.00 83.75 85 ARG A C 1
ATOM 672 O O . ARG A 1 85 ? 10.385 -12.305 -3.901 1.00 83.75 85 ARG A O 1
ATOM 679 N N . GLU A 1 86 ? 8.279 -11.745 -3.374 1.00 88.56 86 GLU A N 1
ATOM 680 C CA . GLU A 1 86 ? 7.682 -12.976 -3.916 1.00 88.56 86 GLU A CA 1
ATOM 681 C C . GLU A 1 86 ? 7.879 -13.064 -5.437 1.00 88.56 86 GLU A C 1
ATOM 683 O O . GLU A 1 86 ? 8.169 -14.137 -5.971 1.00 88.56 86 GLU A O 1
ATOM 688 N N . LEU A 1 87 ? 7.760 -11.928 -6.138 1.00 87.19 87 LEU A N 1
ATOM 689 C CA . LEU A 1 87 ? 8.056 -11.843 -7.569 1.00 87.19 87 LEU A CA 1
ATOM 690 C C . LEU A 1 87 ? 9.515 -12.201 -7.861 1.00 87.19 87 LEU A C 1
ATOM 692 O O . LEU A 1 87 ? 9.768 -13.019 -8.743 1.00 87.19 87 LEU A O 1
ATOM 696 N N . TRP A 1 88 ? 10.460 -11.631 -7.112 1.00 87.44 88 TRP A N 1
ATOM 697 C CA . TRP A 1 88 ? 11.887 -11.925 -7.247 1.00 87.44 88 TRP A CA 1
ATOM 698 C C . TRP A 1 88 ? 12.197 -13.409 -6.968 1.00 87.44 88 TRP A C 1
ATOM 700 O O . TRP A 1 88 ? 12.835 -14.069 -7.790 1.00 87.44 88 TRP A O 1
ATOM 710 N N . GLU A 1 89 ? 11.669 -13.976 -5.878 1.00 89.38 89 GLU A N 1
ATOM 711 C CA . GLU A 1 89 ? 11.863 -15.393 -5.525 1.00 89.38 89 GLU A CA 1
ATOM 712 C C . GLU A 1 89 ? 11.315 -16.325 -6.620 1.00 89.38 89 GLU A C 1
ATOM 714 O O . GLU A 1 89 ? 11.956 -17.306 -7.009 1.00 89.38 89 GLU A O 1
ATOM 719 N N . SER A 1 90 ? 10.145 -16.001 -7.175 1.00 91.12 90 SER A N 1
ATOM 720 C CA . SER A 1 90 ? 9.526 -16.787 -8.244 1.00 91.12 90 SER A CA 1
ATOM 721 C C . SER A 1 90 ? 10.230 -16.624 -9.595 1.00 91.12 90 SER A C 1
ATOM 723 O O . SER A 1 90 ? 10.263 -17.559 -10.408 1.00 91.12 90 SER A O 1
ATOM 725 N N . ARG A 1 91 ? 10.844 -15.463 -9.840 1.00 89.56 91 ARG A N 1
ATOM 726 C CA . ARG A 1 91 ? 11.505 -15.128 -11.103 1.00 89.56 91 ARG A CA 1
ATOM 727 C C . ARG A 1 91 ? 12.665 -16.056 -11.443 1.00 89.56 91 ARG A C 1
ATOM 729 O O . ARG A 1 91 ? 12.864 -16.359 -12.624 1.00 89.56 91 ARG A O 1
ATOM 736 N N . HIS A 1 92 ? 13.381 -16.552 -10.437 1.00 83.25 92 HIS A N 1
ATOM 737 C CA . HIS A 1 92 ? 14.468 -17.514 -10.627 1.00 83.25 92 HIS A CA 1
ATOM 738 C C . HIS A 1 92 ? 14.014 -18.817 -11.292 1.00 83.25 92 HIS A C 1
ATOM 740 O O . HIS A 1 92 ? 14.765 -19.393 -12.074 1.00 83.25 92 HIS A O 1
ATOM 746 N N . ASN A 1 93 ? 12.776 -19.244 -11.039 1.00 87.88 93 ASN A N 1
ATOM 747 C CA . ASN A 1 93 ? 12.249 -20.520 -11.526 1.00 87.88 93 ASN A CA 1
ATOM 748 C C . ASN A 1 93 ? 11.346 -20.382 -12.760 1.00 87.88 93 ASN A C 1
ATOM 750 O O . ASN A 1 93 ? 10.953 -21.390 -13.342 1.00 87.88 93 ASN A O 1
ATOM 754 N N . SER A 1 94 ? 10.996 -19.153 -13.149 1.00 88.81 94 SER A N 1
ATOM 755 C CA . SER A 1 94 ? 9.912 -18.899 -14.112 1.00 88.81 94 SER A CA 1
ATOM 756 C C . SER A 1 94 ? 10.374 -18.325 -15.452 1.00 88.81 94 SER A C 1
ATOM 758 O O . SER A 1 94 ? 9.558 -18.143 -16.347 1.00 88.81 94 SER A O 1
ATOM 760 N N . GLY A 1 95 ? 11.669 -18.041 -15.616 1.00 89.25 95 GLY A N 1
ATOM 761 C CA . GLY A 1 95 ? 12.252 -17.562 -16.877 1.00 89.25 95 GLY A CA 1
ATOM 762 C C . GLY A 1 95 ? 12.026 -16.074 -17.177 1.00 89.25 95 GLY A C 1
ATOM 763 O O . GLY A 1 95 ? 12.971 -15.418 -17.610 1.00 89.25 95 GLY A O 1
ATOM 764 N N . ASP A 1 96 ? 10.839 -15.537 -16.887 1.00 93.19 96 ASP A N 1
ATOM 765 C CA . ASP A 1 96 ? 10.481 -14.115 -17.004 1.00 93.19 96 ASP A CA 1
ATOM 766 C C . ASP A 1 96 ? 9.532 -13.661 -15.871 1.00 93.19 96 ASP A C 1
ATOM 768 O O . ASP A 1 96 ? 8.973 -14.482 -15.136 1.00 93.19 96 ASP A O 1
ATOM 772 N N . ILE A 1 97 ? 9.374 -12.346 -15.698 1.00 91.62 97 ILE A N 1
ATOM 773 C CA . ILE A 1 97 ? 8.595 -11.742 -14.609 1.00 91.62 97 ILE A CA 1
ATOM 774 C C . ILE A 1 97 ? 7.088 -11.986 -14.705 1.00 91.62 97 ILE A C 1
ATOM 776 O O . ILE A 1 97 ? 6.427 -12.140 -13.678 1.00 91.62 97 ILE A O 1
ATOM 780 N N . VAL A 1 98 ? 6.525 -12.055 -15.910 1.00 90.88 98 VAL A N 1
ATOM 781 C CA . VAL A 1 98 ? 5.090 -12.312 -16.080 1.00 90.88 98 VAL A CA 1
ATOM 782 C C . VAL A 1 98 ? 4.800 -13.764 -15.725 1.00 90.88 98 VAL A C 1
ATOM 784 O O . VAL A 1 98 ? 3.883 -14.043 -14.955 1.00 90.88 98 VAL A O 1
ATOM 787 N N . SER A 1 99 ? 5.633 -14.690 -16.200 1.00 91.44 99 SER A N 1
ATOM 788 C CA . SER A 1 99 ? 5.592 -16.102 -15.821 1.00 91.44 99 SER A CA 1
ATOM 789 C C . SER A 1 99 ? 5.764 -16.288 -14.308 1.00 91.44 99 SER A C 1
ATOM 791 O O . SER A 1 99 ? 5.055 -17.101 -13.713 1.00 91.44 99 SER A O 1
ATOM 793 N N . ALA A 1 100 ? 6.629 -15.494 -13.666 1.00 92.31 100 ALA A N 1
ATOM 794 C CA . ALA A 1 100 ? 6.783 -15.471 -12.211 1.00 92.31 100 ALA A CA 1
ATOM 795 C C . ALA A 1 100 ? 5.500 -15.010 -11.503 1.00 92.31 100 ALA A C 1
ATOM 797 O O . ALA A 1 100 ? 4.987 -15.703 -10.623 1.00 92.31 100 ALA A O 1
ATOM 798 N N . GLY A 1 101 ? 4.915 -13.890 -11.941 1.00 90.94 101 GLY A N 1
ATOM 799 C CA . GLY A 1 101 ? 3.633 -13.407 -11.428 1.00 90.94 101 GLY A CA 1
ATOM 800 C C . GLY A 1 101 ? 2.520 -14.450 -11.572 1.00 90.94 101 GLY A C 1
ATOM 801 O O . GLY A 1 101 ? 1.792 -14.728 -10.620 1.00 90.94 101 GLY A O 1
ATOM 802 N N . VAL A 1 102 ? 2.443 -15.117 -12.727 1.00 90.12 102 VAL A N 1
ATOM 803 C CA . VAL A 1 102 ? 1.508 -16.226 -12.978 1.00 90.12 102 VAL A CA 1
ATOM 804 C C . VAL A 1 102 ? 1.738 -17.389 -12.013 1.00 90.12 102 VAL A C 1
ATOM 806 O O . VAL A 1 102 ? 0.770 -17.938 -11.481 1.00 90.12 102 VAL A O 1
ATOM 809 N N . ALA A 1 103 ? 2.989 -17.783 -11.776 1.00 90.94 103 ALA A N 1
ATOM 810 C CA . ALA A 1 103 ? 3.317 -18.875 -10.865 1.00 90.94 103 ALA A CA 1
ATOM 811 C C . ALA A 1 103 ? 2.886 -18.559 -9.423 1.00 90.94 103 ALA A C 1
ATOM 813 O O . ALA A 1 103 ? 2.228 -19.392 -8.788 1.00 90.94 103 ALA A O 1
ATOM 814 N N . VAL A 1 104 ? 3.179 -17.346 -8.942 1.00 91.44 104 VAL A N 1
ATOM 815 C CA . VAL A 1 104 ? 2.768 -16.867 -7.613 1.00 91.44 104 VAL A CA 1
ATOM 816 C C . VAL A 1 104 ? 1.244 -16.855 -7.487 1.00 91.44 104 VAL A C 1
ATOM 818 O O . VAL A 1 104 ? 0.692 -17.455 -6.561 1.00 91.44 104 VAL A O 1
ATOM 821 N N . LEU A 1 105 ? 0.536 -16.249 -8.444 1.00 89.44 105 LEU A N 1
ATOM 822 C CA . LEU A 1 105 ? -0.927 -16.172 -8.416 1.00 89.44 105 LEU A CA 1
ATOM 823 C C . LEU A 1 105 ? -1.575 -17.556 -8.457 1.00 89.44 105 LEU A C 1
ATOM 825 O O . LEU A 1 105 ? -2.481 -17.831 -7.672 1.00 89.44 105 LEU A O 1
ATOM 829 N N . ARG A 1 106 ? -1.089 -18.468 -9.308 1.00 88.94 106 ARG A N 1
ATOM 830 C CA . ARG A 1 106 ? -1.593 -19.851 -9.362 1.00 88.94 106 ARG A CA 1
ATOM 831 C C . ARG A 1 106 ? -1.413 -20.574 -8.033 1.00 88.94 106 ARG A C 1
ATOM 833 O O . ARG A 1 106 ? -2.304 -21.323 -7.633 1.00 88.94 106 ARG A O 1
ATOM 840 N N . LEU A 1 107 ? -0.290 -20.362 -7.346 1.00 90.69 107 LEU A N 1
ATOM 841 C CA . LEU A 1 107 ? -0.064 -20.928 -6.019 1.00 90.69 107 LEU A CA 1
ATOM 842 C C . LEU A 1 107 ? -1.060 -20.362 -4.996 1.00 90.69 107 LEU A C 1
ATOM 844 O O . LEU A 1 107 ? -1.707 -21.143 -4.296 1.00 90.69 107 LEU A O 1
ATOM 848 N N . LYS A 1 108 ? -1.241 -19.034 -4.949 1.00 89.69 108 LYS A N 1
ATOM 849 C CA . LYS A 1 108 ? -2.191 -18.381 -4.029 1.00 89.69 108 LYS A CA 1
ATOM 850 C C . LYS A 1 108 ? -3.633 -18.827 -4.283 1.00 89.69 108 LYS A C 1
ATOM 852 O O . LYS A 1 108 ? -4.309 -19.244 -3.346 1.00 89.69 108 LYS A O 1
ATOM 857 N N . ILE A 1 109 ? -4.071 -18.854 -5.544 1.00 88.44 109 ILE A N 1
ATOM 858 C CA . ILE A 1 109 ? -5.405 -19.334 -5.945 1.00 88.44 109 ILE A CA 1
ATOM 859 C C . ILE A 1 109 ? -5.603 -20.795 -5.532 1.00 88.44 109 ILE A C 1
ATOM 861 O O . ILE A 1 109 ? -6.647 -21.149 -4.986 1.00 88.44 109 ILE A O 1
ATOM 865 N N . ARG A 1 110 ? -4.602 -21.659 -5.746 1.00 90.31 110 ARG A N 1
ATOM 866 C CA . ARG A 1 110 ? -4.671 -23.070 -5.338 1.00 90.31 110 ARG A CA 1
ATOM 867 C C . ARG A 1 110 ? -4.827 -23.212 -3.824 1.00 90.31 110 ARG A C 1
ATOM 869 O O . ARG A 1 110 ? -5.646 -24.015 -3.377 1.00 90.31 110 ARG A O 1
ATOM 876 N N . ASN A 1 111 ? -4.063 -22.445 -3.050 1.00 92.69 111 ASN A N 1
ATOM 877 C CA . ASN A 1 111 ? -4.129 -22.463 -1.589 1.00 92.69 111 ASN A CA 1
ATOM 878 C C . ASN A 1 111 ? -5.491 -21.978 -1.087 1.00 92.69 111 ASN A C 1
ATOM 880 O O . ASN A 1 111 ? -6.095 -22.641 -0.245 1.00 92.69 111 ASN A O 1
ATOM 884 N N . LEU A 1 112 ? -6.002 -20.885 -1.657 1.00 90.06 112 LEU A N 1
ATOM 885 C CA . LEU A 1 112 ? -7.312 -20.342 -1.318 1.00 90.06 112 LEU A CA 1
ATOM 886 C C . LEU A 1 112 ? -8.430 -21.336 -1.657 1.00 90.06 112 LEU A C 1
ATOM 888 O O . LEU A 1 112 ? -9.247 -21.655 -0.798 1.00 90.06 112 LEU A O 1
ATOM 892 N N . LYS A 1 113 ? -8.408 -21.926 -2.861 1.00 90.94 113 LYS A N 1
ATOM 893 C CA . LYS A 1 113 ? -9.358 -22.974 -3.268 1.00 90.94 113 LYS A CA 1
ATOM 894 C C . LYS A 1 113 ? -9.348 -24.150 -2.293 1.00 90.94 113 LYS A C 1
ATOM 896 O O . LYS A 1 113 ? -10.405 -24.622 -1.891 1.00 90.94 113 LYS A O 1
ATOM 901 N N . ARG A 1 114 ? -8.162 -24.614 -1.889 1.00 95.00 114 ARG A N 1
ATOM 902 C CA . ARG A 1 114 ? -8.030 -25.691 -0.901 1.00 95.00 114 ARG A CA 1
ATOM 903 C C . ARG A 1 114 ? -8.620 -25.290 0.452 1.00 95.00 114 ARG A C 1
ATOM 905 O O . ARG A 1 114 ? -9.272 -26.118 1.077 1.00 95.00 114 ARG A O 1
ATOM 912 N N . ALA A 1 115 ? -8.390 -24.061 0.907 1.00 95.12 115 ALA A N 1
ATOM 913 C CA . ALA A 1 115 ? -8.923 -23.573 2.175 1.00 95.12 115 ALA A CA 1
ATOM 914 C C . ALA A 1 115 ? -10.461 -23.513 2.163 1.00 95.12 115 ALA A C 1
ATOM 916 O O . ALA A 1 115 ? -11.081 -24.009 3.102 1.00 95.12 115 ALA A O 1
ATOM 917 N N . PHE A 1 116 ? -11.059 -23.032 1.066 1.00 93.31 116 PHE A N 1
ATOM 918 C CA . PHE A 1 116 ? -12.508 -23.073 0.845 1.00 93.31 116 PHE A CA 1
ATOM 919 C C . PHE A 1 116 ? -13.055 -24.503 0.826 1.00 93.31 116 PHE A C 1
ATOM 921 O O . PHE A 1 116 ? -13.989 -24.812 1.555 1.00 93.31 116 PHE A O 1
ATOM 928 N N . SER A 1 117 ? -12.447 -25.410 0.052 1.00 94.94 117 SER A N 1
ATOM 929 C CA . SER A 1 117 ? -12.888 -26.813 -0.016 1.00 94.94 117 SER A CA 1
ATOM 930 C C . SER A 1 117 ? -12.839 -27.538 1.332 1.00 94.94 117 SER A C 1
ATOM 932 O O . SER A 1 117 ? -13.556 -28.513 1.521 1.00 94.94 117 SER A O 1
ATOM 934 N N . LEU A 1 118 ? -11.981 -27.092 2.252 1.00 97.06 118 LEU A N 1
ATOM 935 C CA . LEU A 1 118 ? -11.855 -27.649 3.599 1.00 97.06 118 LEU A CA 1
ATOM 936 C C . LEU A 1 118 ? -12.721 -26.921 4.641 1.00 97.06 118 LEU A C 1
ATOM 938 O O . LEU A 1 118 ? -12.593 -27.233 5.822 1.00 97.06 118 LEU A O 1
ATOM 942 N N . GLY A 1 119 ? -13.535 -25.936 4.244 1.00 95.75 119 GLY A N 1
ATOM 943 C CA . GLY A 1 119 ? -14.348 -25.135 5.166 1.00 95.75 119 GLY A CA 1
ATOM 944 C C . GLY A 1 119 ? -13.527 -24.277 6.134 1.00 95.75 119 GLY A C 1
ATOM 945 O O . GLY A 1 119 ? -13.999 -23.942 7.211 1.00 95.75 119 GLY A O 1
ATOM 946 N N . ARG A 1 120 ? -12.270 -23.956 5.791 1.00 95.62 120 ARG A N 1
ATOM 947 C CA . ARG A 1 120 ? -11.385 -23.117 6.627 1.00 95.62 120 ARG A CA 1
ATOM 948 C C . ARG A 1 120 ? -11.545 -21.625 6.359 1.00 95.62 120 ARG A C 1
ATOM 950 O O . ARG A 1 120 ? -11.015 -20.820 7.115 1.00 95.62 120 ARG A O 1
ATOM 957 N N . VAL A 1 121 ? -12.176 -21.280 5.242 1.00 94.56 121 VAL A N 1
ATOM 958 C CA . VAL A 1 121 ? -12.444 -19.907 4.820 1.00 94.56 121 VAL A CA 1
ATOM 959 C C . VAL A 1 121 ? -13.903 -19.838 4.409 1.00 94.56 121 VAL A C 1
ATOM 961 O O . VAL A 1 121 ? -14.359 -20.649 3.602 1.00 94.56 121 VAL A O 1
ATOM 964 N N . GLU A 1 122 ? -14.589 -18.846 4.948 1.00 93.25 122 GLU A N 1
ATOM 965 C CA . GLU A 1 122 ? -15.926 -18.418 4.571 1.00 93.25 122 GLU A CA 1
ATOM 966 C C . GLU A 1 122 ? -15.842 -16.937 4.197 1.00 93.25 122 GLU A C 1
ATOM 968 O O . GLU A 1 122 ? -15.031 -16.197 4.759 1.00 93.25 122 GLU A O 1
ATOM 973 N N . VAL A 1 123 ? -16.612 -16.524 3.191 1.00 91.19 123 VAL A N 1
ATOM 974 C CA . VAL A 1 123 ? -16.651 -15.132 2.739 1.00 91.19 123 VAL A CA 1
ATOM 975 C C . VAL A 1 123 ? -18.097 -14.697 2.668 1.00 91.19 123 VAL A C 1
ATOM 977 O O . VAL A 1 123 ? -18.883 -15.251 1.902 1.00 91.19 123 VAL A O 1
ATOM 980 N N . GLU A 1 124 ? -18.402 -13.658 3.430 1.00 92.25 124 GLU A N 1
ATOM 981 C CA . GLU A 1 124 ? -19.673 -12.959 3.388 1.00 92.25 124 GLU A CA 1
ATOM 982 C C . GLU A 1 124 ? -19.463 -11.566 2.800 1.00 92.25 124 GLU A C 1
ATOM 984 O O . GLU A 1 124 ? -18.452 -10.908 3.059 1.00 92.25 124 GLU A O 1
ATOM 989 N N . VAL A 1 125 ? -20.424 -11.113 1.998 1.00 92.19 125 VAL A N 1
ATOM 990 C CA . VAL A 1 125 ? -20.417 -9.767 1.424 1.00 92.19 125 VAL A CA 1
ATOM 991 C C . VAL A 1 125 ? -21.623 -9.023 1.962 1.00 92.19 125 VAL A C 1
ATOM 993 O O . VAL A 1 125 ? -22.765 -9.383 1.684 1.00 92.19 125 VAL A O 1
ATOM 996 N N . HIS A 1 126 ? -21.342 -7.967 2.713 1.00 91.12 126 HIS A N 1
ATOM 997 C CA . HIS A 1 126 ? -22.340 -7.083 3.297 1.00 91.12 126 HIS A CA 1
ATOM 998 C C . HIS A 1 126 ? -22.285 -5.736 2.582 1.00 91.12 126 HIS A C 1
ATOM 1000 O O . HIS A 1 126 ? -21.204 -5.225 2.295 1.00 91.12 126 HIS A O 1
ATOM 1006 N N . HIS A 1 127 ? -23.448 -5.162 2.284 1.00 91.62 127 HIS A N 1
ATOM 1007 C CA . HIS A 1 127 ? -23.553 -3.849 1.657 1.00 91.62 127 HIS A CA 1
ATOM 1008 C C . HIS A 1 127 ? -24.134 -2.845 2.652 1.00 91.62 127 HIS A C 1
ATOM 1010 O O . HIS A 1 127 ? -25.255 -3.017 3.126 1.00 91.62 127 HIS A O 1
ATOM 1016 N N . GLY A 1 128 ? -23.384 -1.783 2.932 1.00 89.81 128 GLY A N 1
ATOM 1017 C CA . GLY A 1 128 ? -23.791 -0.693 3.813 1.00 89.81 128 GLY A CA 1
ATOM 1018 C C . GLY A 1 128 ? -22.743 0.417 3.819 1.00 89.81 128 GLY A C 1
ATOM 1019 O O . GLY A 1 128 ? -21.586 0.169 3.475 1.00 89.81 128 GLY A O 1
ATOM 1020 N N . SER A 1 129 ? -23.146 1.636 4.189 1.00 92.00 129 SER A N 1
ATOM 1021 C CA . SER A 1 129 ? -22.186 2.732 4.354 1.00 92.00 129 SER A CA 1
ATOM 1022 C C . SER A 1 129 ? -21.548 2.683 5.739 1.00 92.00 129 SER A C 1
ATOM 1024 O O . SER A 1 129 ? -22.258 2.636 6.747 1.00 92.00 129 SER A O 1
ATOM 1026 N N . VAL A 1 130 ? -20.216 2.694 5.779 1.00 90.81 130 VAL A N 1
ATOM 1027 C CA . VAL A 1 130 ? -19.423 2.718 7.012 1.00 90.81 130 VAL A CA 1
ATOM 1028 C C . VAL A 1 130 ? -19.039 4.168 7.292 1.00 90.81 130 VAL A C 1
ATOM 1030 O O . VAL A 1 130 ? -17.980 4.636 6.884 1.00 90.81 130 VAL A O 1
ATOM 1033 N N . GLU A 1 131 ? -19.952 4.873 7.955 1.00 92.06 131 GLU A N 1
ATOM 1034 C CA . GLU A 1 131 ? -19.862 6.299 8.283 1.00 92.06 131 GLU A CA 1
ATOM 1035 C C . GLU A 1 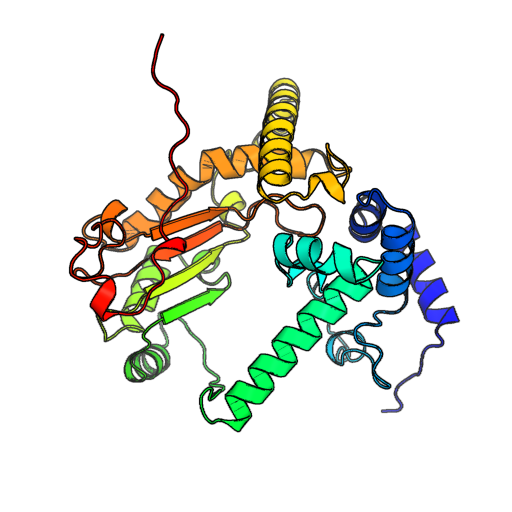131 ? -20.177 6.519 9.773 1.00 92.06 131 GLU A C 1
ATOM 1037 O O . GLU A 1 131 ? -20.945 5.732 10.345 1.00 92.06 131 GLU A O 1
ATOM 1042 N N . PRO A 1 132 ? -19.638 7.577 10.414 1.00 91.25 132 PRO A N 1
ATOM 1043 C CA . PRO A 1 132 ? -19.909 7.888 11.821 1.00 91.25 132 PRO A CA 1
ATOM 1044 C C . PRO A 1 132 ? -21.405 7.979 12.171 1.00 91.25 132 PRO A C 1
ATOM 1046 O O . PRO A 1 132 ? -21.816 7.580 13.261 1.00 91.25 132 PRO A O 1
ATOM 1049 N N . GLU A 1 133 ? -22.227 8.471 11.245 1.00 93.50 133 GLU A N 1
ATOM 1050 C CA . GLU A 1 133 ? -23.666 8.678 11.414 1.00 93.50 133 GLU A CA 1
ATOM 1051 C C . GLU A 1 133 ? -24.468 7.374 11.299 1.00 93.50 133 GLU A C 1
ATOM 1053 O O . GLU A 1 133 ? -25.559 7.257 11.866 1.00 93.50 133 GLU A O 1
ATOM 1058 N N . ASN A 1 134 ? -23.938 6.365 10.601 1.00 94.75 134 ASN A N 1
ATOM 1059 C CA . ASN A 1 134 ? -24.631 5.104 10.348 1.00 94.75 134 ASN A CA 1
ATOM 1060 C C . ASN A 1 134 ? -24.416 4.090 11.481 1.00 94.75 134 ASN A C 1
ATOM 1062 O O . ASN A 1 134 ? -23.847 3.011 11.305 1.00 94.75 134 ASN A O 1
ATOM 1066 N N . VAL A 1 135 ? -24.907 4.442 12.670 1.00 93.50 135 VAL A N 1
ATOM 1067 C CA . VAL A 1 135 ? -24.731 3.663 13.907 1.00 93.50 135 VAL A CA 1
ATOM 1068 C C . VAL A 1 135 ? -25.233 2.219 13.780 1.00 93.50 135 VAL A C 1
ATOM 1070 O O . VAL A 1 135 ? -24.692 1.331 14.436 1.00 93.50 135 VAL A O 1
ATOM 1073 N N . GLU A 1 136 ? -26.250 1.964 12.954 1.00 94.62 136 GLU A N 1
ATOM 1074 C CA . GLU A 1 136 ? -26.770 0.614 12.713 1.00 94.62 136 GLU A CA 1
ATOM 1075 C C . GLU A 1 136 ? -25.717 -0.285 12.052 1.00 94.62 136 GLU A C 1
ATOM 1077 O O . GLU A 1 136 ? -25.412 -1.351 12.589 1.00 94.62 136 GLU A O 1
ATOM 1082 N N . THR A 1 137 ? -25.084 0.186 10.971 1.00 95.75 137 THR A N 1
ATOM 1083 C CA . THR A 1 137 ? -23.995 -0.541 10.293 1.00 95.75 137 THR A CA 1
ATOM 1084 C C . THR A 1 137 ? -22.786 -0.730 11.210 1.00 95.75 137 THR A C 1
ATOM 1086 O O . THR A 1 137 ? -22.197 -1.807 11.257 1.00 95.75 137 THR A O 1
ATOM 1089 N N . LEU A 1 138 ? -22.409 0.287 11.994 1.00 95.12 138 LEU A N 1
ATOM 1090 C CA . LEU A 1 138 ? -21.270 0.153 12.913 1.00 95.12 138 LEU A CA 1
ATOM 1091 C C . LEU A 1 138 ? -21.539 -0.908 13.994 1.00 95.12 138 LEU A C 1
ATOM 1093 O O . LEU A 1 138 ? -20.654 -1.699 14.323 1.00 95.12 138 LEU A O 1
ATOM 1097 N N . LYS A 1 139 ? -22.771 -0.964 14.519 1.00 93.50 139 LYS A N 1
ATOM 1098 C CA . LYS A 1 139 ? -23.188 -1.979 15.496 1.00 93.50 139 LYS A CA 1
ATOM 1099 C C . LYS A 1 139 ? -23.275 -3.375 14.890 1.00 93.50 139 LYS A C 1
ATOM 1101 O O . LYS A 1 139 ? -22.898 -4.329 15.566 1.00 93.50 139 LYS A O 1
ATOM 1106 N N . SER A 1 140 ? -23.741 -3.514 13.648 1.00 94.38 140 SER A N 1
ATOM 1107 C CA . SER A 1 140 ? -23.763 -4.818 12.979 1.00 94.38 140 SER A CA 1
ATOM 1108 C C . SER A 1 140 ? -22.346 -5.347 12.755 1.00 94.38 140 SER A C 1
ATOM 1110 O O . SER A 1 140 ? -22.105 -6.533 12.960 1.00 94.38 140 SER A O 1
ATOM 1112 N N . ILE A 1 141 ? -21.388 -4.467 12.431 1.00 95.00 141 ILE A N 1
ATOM 1113 C CA . ILE A 1 141 ? -19.966 -4.825 12.351 1.00 95.00 141 ILE A CA 1
ATOM 1114 C C . ILE A 1 141 ? -19.428 -5.257 13.715 1.00 95.00 141 ILE A C 1
ATOM 1116 O O . ILE A 1 141 ? -18.797 -6.307 13.822 1.00 95.00 141 ILE A O 1
ATOM 1120 N N . ALA A 1 142 ? -19.718 -4.491 14.767 1.00 94.69 142 ALA A N 1
ATOM 1121 C CA . ALA A 1 142 ? -19.267 -4.810 16.117 1.00 94.69 142 ALA A CA 1
ATOM 1122 C C . ALA A 1 142 ? -19.792 -6.163 16.620 1.00 94.69 142 ALA A C 1
ATOM 1124 O O . ALA A 1 142 ? -19.036 -6.921 17.230 1.00 94.69 142 ALA A O 1
ATOM 1125 N N . ALA A 1 143 ? -21.048 -6.494 16.305 1.00 94.06 143 ALA A N 1
ATOM 1126 C CA . ALA A 1 143 ? -21.686 -7.753 16.684 1.00 94.06 143 ALA A CA 1
ATOM 1127 C C . ALA A 1 143 ? -21.021 -8.992 16.052 1.00 94.06 143 ALA A C 1
ATOM 1129 O O . ALA A 1 143 ? -21.138 -10.086 16.602 1.00 94.06 143 ALA A O 1
ATOM 1130 N N . MET A 1 144 ? -20.283 -8.832 14.945 1.00 93.12 144 MET A N 1
ATOM 1131 C CA . MET A 1 144 ? -19.466 -9.906 14.360 1.00 93.12 144 MET A CA 1
ATOM 1132 C C . MET A 1 144 ? -18.209 -10.222 15.186 1.00 93.12 144 MET A C 1
ATOM 1134 O O . MET A 1 144 ? -17.534 -11.210 14.912 1.00 93.12 144 MET A O 1
ATOM 1138 N N . GLN A 1 145 ? -17.884 -9.392 16.185 1.00 92.94 145 GLN A N 1
ATOM 1139 C CA . GLN A 1 145 ? -16.714 -9.524 17.057 1.00 92.94 145 GLN A CA 1
ATOM 1140 C C . GLN A 1 145 ? -15.408 -9.761 16.275 1.00 92.94 145 GLN A C 1
ATOM 1142 O O . GLN A 1 145 ? -14.715 -10.758 16.506 1.00 92.94 145 GLN A O 1
ATOM 1147 N N . PRO A 1 146 ? -15.054 -8.862 15.335 1.00 92.94 146 PRO A N 1
ATOM 1148 C CA . PRO A 1 146 ? -13.893 -9.061 14.482 1.00 92.94 146 PRO A CA 1
ATOM 1149 C C . PRO A 1 146 ? -12.615 -9.173 15.317 1.00 92.94 146 PRO A C 1
ATOM 1151 O O . PRO A 1 146 ? -12.339 -8.345 16.179 1.00 92.94 146 PRO A O 1
ATOM 1154 N N . TRP A 1 147 ? -11.789 -10.181 15.033 1.00 93.00 147 TRP A N 1
ATOM 1155 C CA . TRP A 1 147 ? -10.449 -10.256 15.625 1.00 93.00 147 TRP A CA 1
ATOM 1156 C C . TRP A 1 147 ? -9.494 -9.250 14.971 1.00 93.00 147 TRP A C 1
ATOM 1158 O O . TRP A 1 147 ? -8.631 -8.667 15.626 1.00 93.00 147 TRP A O 1
ATOM 1168 N N . THR A 1 148 ? -9.685 -9.015 13.671 1.00 93.75 148 THR A N 1
ATOM 1169 C CA . THR A 1 148 ? -8.938 -8.027 12.890 1.00 93.75 148 THR A CA 1
ATOM 1170 C C . THR A 1 148 ? -9.872 -7.198 12.028 1.00 93.75 148 THR A C 1
ATOM 1172 O O . THR A 1 148 ? -10.904 -7.689 11.577 1.00 93.75 148 THR A O 1
ATOM 1175 N N . MET A 1 149 ? -9.485 -5.954 11.765 1.00 94.81 149 MET A N 1
ATOM 1176 C CA . MET A 1 149 ? -10.168 -5.069 10.826 1.00 94.81 149 MET A CA 1
ATOM 1177 C C . MET A 1 149 ? -9.157 -4.429 9.886 1.00 94.81 149 MET A C 1
ATOM 1179 O O . MET A 1 149 ? -8.143 -3.915 10.347 1.00 94.81 149 MET A O 1
ATOM 1183 N N . SER A 1 150 ? -9.449 -4.427 8.588 1.00 94.38 150 SER A N 1
ATOM 1184 C CA . SER A 1 150 ? -8.612 -3.796 7.566 1.00 94.38 150 SER A CA 1
ATOM 1185 C C . SER A 1 150 ? -9.333 -2.601 6.951 1.00 94.38 150 SER A C 1
ATOM 1187 O O . SER A 1 150 ? -10.429 -2.752 6.417 1.00 94.38 150 SER A O 1
ATOM 1189 N N . TRP A 1 151 ? -8.699 -1.432 6.975 1.00 94.25 151 TRP A N 1
ATOM 1190 C CA . TRP A 1 151 ? -9.215 -0.181 6.427 1.00 94.25 151 TRP A CA 1
ATOM 1191 C C . TRP A 1 151 ? -8.395 0.228 5.204 1.00 94.25 151 TRP A C 1
ATOM 1193 O O . TRP A 1 151 ? -7.224 0.585 5.323 1.00 94.25 151 TRP A O 1
ATOM 1203 N N . ASN A 1 152 ? -9.002 0.188 4.020 1.00 89.38 152 ASN A N 1
ATOM 1204 C CA . ASN A 1 152 ? -8.323 0.585 2.789 1.00 89.38 152 ASN A CA 1
ATOM 1205 C C . ASN A 1 152 ? -8.635 2.052 2.460 1.00 89.38 152 ASN A C 1
ATOM 1207 O O . ASN A 1 152 ? -9.760 2.352 2.067 1.00 89.38 152 ASN A O 1
ATOM 1211 N N . ASN A 1 153 ? -7.674 2.957 2.669 1.00 84.31 153 ASN A N 1
ATOM 1212 C CA . ASN A 1 153 ? -7.756 4.408 2.422 1.00 84.31 153 ASN A CA 1
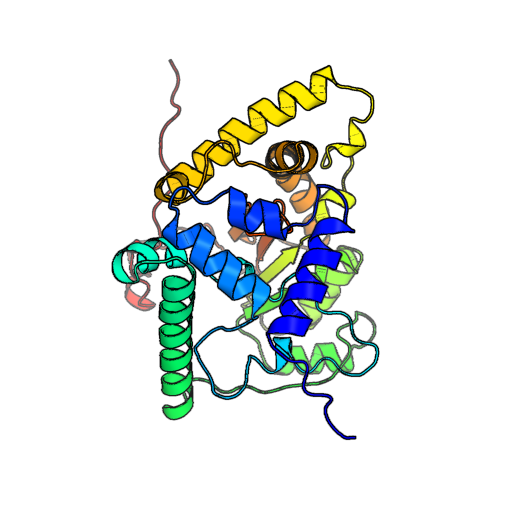ATOM 1213 C C . ASN A 1 153 ? -8.848 5.178 3.195 1.00 84.31 153 ASN A C 1
ATOM 1215 O O . ASN A 1 153 ? -8.911 6.399 3.112 1.00 84.31 153 ASN A O 1
ATOM 1219 N N . VAL A 1 154 ? -9.675 4.507 4.004 1.00 87.12 154 VAL A N 1
ATOM 1220 C CA . VAL A 1 154 ? -10.780 5.129 4.762 1.00 87.12 154 VAL A CA 1
ATOM 1221 C C . VAL A 1 154 ? -10.291 6.213 5.729 1.00 87.12 154 VAL A C 1
ATOM 1223 O O . VAL A 1 154 ? -10.955 7.232 5.896 1.00 87.12 154 VAL A O 1
ATOM 1226 N N . CYS A 1 155 ? -9.116 6.027 6.339 1.00 87.50 155 CYS A N 1
ATOM 1227 C CA . CYS A 1 155 ? -8.560 6.963 7.319 1.00 87.50 155 CYS A CA 1
ATOM 1228 C C . CYS A 1 155 ? -8.201 8.345 6.749 1.00 87.50 155 CYS A C 1
ATOM 1230 O O . CYS A 1 155 ? -7.930 9.255 7.525 1.00 87.50 155 CYS A O 1
ATOM 1232 N N . GLU A 1 156 ? -8.196 8.509 5.424 1.00 86.62 156 GLU A N 1
ATOM 1233 C CA . GLU A 1 156 ? -7.872 9.774 4.751 1.00 86.62 156 GLU A CA 1
ATOM 1234 C C . GLU A 1 156 ? -9.107 10.601 4.392 1.00 86.62 156 GLU A C 1
ATOM 1236 O O . GLU A 1 156 ? -8.997 11.805 4.172 1.00 86.62 156 GLU A O 1
ATOM 1241 N N . TYR A 1 157 ? -10.278 9.966 4.328 1.00 88.38 157 TYR A N 1
ATOM 1242 C CA . TYR A 1 157 ? -11.524 10.617 3.915 1.00 88.38 157 TYR A CA 1
ATOM 1243 C C . TYR A 1 157 ? -12.318 11.202 5.086 1.00 88.38 157 TYR A C 1
ATOM 1245 O O . TYR A 1 157 ? -13.297 11.912 4.869 1.00 88.38 157 TYR A O 1
ATOM 1253 N N . LEU A 1 158 ? -11.901 10.913 6.318 1.00 91.69 158 LEU A N 1
ATOM 1254 C CA . LEU A 1 158 ? -12.549 11.372 7.539 1.00 91.69 158 LEU A CA 1
ATOM 1255 C C . LEU A 1 158 ? -11.566 12.179 8.392 1.00 91.69 158 LEU A C 1
ATOM 1257 O O . LEU A 1 158 ? -10.373 11.858 8.423 1.00 91.69 158 LEU A O 1
ATOM 1261 N N . PRO A 1 159 ? -12.045 13.180 9.152 1.00 93.75 159 PRO A N 1
ATOM 1262 C CA . PRO A 1 159 ? -11.253 13.761 10.224 1.00 93.75 159 PRO A CA 1
ATOM 1263 C C . PRO A 1 159 ? -10.738 12.655 11.166 1.00 93.75 159 PRO A C 1
ATOM 1265 O O . PRO A 1 159 ? -11.501 11.746 11.506 1.00 93.75 159 PRO A O 1
ATOM 1268 N N . PRO A 1 160 ? -9.477 12.712 11.641 1.00 94.88 160 PRO A N 1
ATOM 1269 C CA . PRO A 1 160 ? -8.905 11.639 12.460 1.00 94.88 160 PRO A CA 1
ATOM 1270 C C . PRO A 1 160 ? -9.740 11.290 13.701 1.00 94.88 160 PRO A C 1
ATOM 1272 O O . PRO A 1 160 ? -9.866 10.120 14.061 1.00 94.88 160 PRO A O 1
ATOM 1275 N N . ALA A 1 161 ? -10.352 12.294 14.337 1.00 95.69 161 ALA A N 1
ATOM 1276 C CA . ALA A 1 161 ? -11.244 12.090 15.476 1.00 95.69 161 ALA A CA 1
ATOM 1277 C C . ALA A 1 161 ? -12.465 11.230 15.124 1.00 95.69 161 ALA A C 1
ATOM 1279 O O . ALA A 1 161 ? -12.771 10.282 15.854 1.00 95.69 161 ALA A O 1
ATOM 1280 N N . ASP A 1 162 ? -13.104 11.518 13.992 1.00 95.81 162 ASP A N 1
ATOM 1281 C CA . ASP A 1 162 ? -14.302 10.822 13.526 1.00 95.81 162 ASP A CA 1
ATOM 1282 C C . ASP A 1 162 ? -13.958 9.402 13.080 1.00 95.81 162 ASP A C 1
ATOM 1284 O O . ASP A 1 162 ? -14.629 8.449 13.478 1.00 95.81 162 ASP A O 1
ATOM 1288 N N . PHE A 1 163 ? -12.845 9.234 12.355 1.00 96.00 163 PHE A N 1
ATOM 1289 C CA . PHE A 1 163 ? -12.335 7.915 11.987 1.00 96.00 163 PHE A CA 1
ATOM 1290 C C . PHE A 1 163 ? -12.091 7.042 13.222 1.00 96.00 163 PHE A C 1
ATOM 1292 O O . PHE A 1 163 ? -12.580 5.914 13.298 1.00 96.00 163 PHE A O 1
ATOM 1299 N N . HIS A 1 164 ? -11.354 7.551 14.214 1.00 95.75 164 HIS A N 1
ATOM 1300 C CA . HIS A 1 164 ? -11.046 6.777 15.412 1.00 95.75 164 HIS A CA 1
ATOM 1301 C C . HIS A 1 164 ? -12.293 6.493 16.260 1.00 95.75 164 HIS A C 1
ATOM 1303 O O . HIS A 1 164 ? -12.397 5.411 16.840 1.00 95.75 164 HIS A O 1
ATOM 1309 N N . ALA A 1 165 ? -13.250 7.423 16.331 1.00 94.75 165 ALA A N 1
ATOM 1310 C CA . ALA A 1 165 ? -14.532 7.186 16.989 1.00 94.75 165 ALA A CA 1
ATOM 1311 C C . ALA A 1 165 ? -15.312 6.059 16.301 1.00 94.75 165 ALA A C 1
ATOM 1313 O O . ALA A 1 165 ? -15.670 5.084 16.960 1.00 94.75 165 ALA A O 1
ATOM 1314 N N . MET A 1 166 ? -15.473 6.141 14.981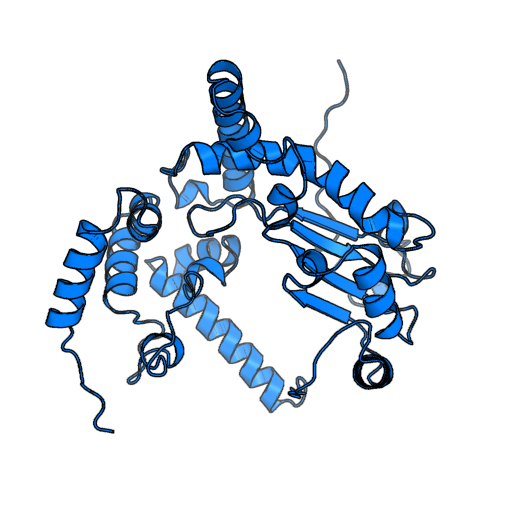 1.00 95.25 166 MET A N 1
ATOM 1315 C CA . MET A 1 166 ? -16.150 5.137 14.162 1.00 95.25 166 MET A CA 1
ATOM 1316 C C . MET A 1 166 ? -15.483 3.757 14.263 1.00 95.25 166 MET A C 1
ATOM 1318 O O . MET A 1 166 ? -16.154 2.751 14.502 1.00 95.25 166 MET A O 1
ATOM 1322 N N . ALA A 1 167 ? -14.155 3.698 14.137 1.00 95.06 167 ALA A N 1
ATOM 1323 C CA . ALA A 1 167 ? -13.397 2.453 14.216 1.00 95.06 167 ALA A CA 1
ATOM 1324 C C . ALA A 1 167 ? -13.535 1.775 15.590 1.00 95.06 167 ALA A C 1
ATOM 1326 O O . ALA A 1 167 ? -13.630 0.550 15.655 1.00 95.06 167 ALA A O 1
ATOM 1327 N N . ARG A 1 168 ? -13.601 2.555 16.681 1.00 93.00 168 ARG A N 1
ATOM 1328 C CA . ARG A 1 168 ? -13.900 2.031 18.025 1.00 93.00 168 ARG A CA 1
ATOM 1329 C C . ARG A 1 168 ? -15.328 1.511 18.130 1.00 93.00 168 ARG A C 1
ATOM 1331 O O . ARG A 1 168 ? -15.531 0.467 18.735 1.00 93.00 168 ARG A O 1
ATOM 1338 N N . THR A 1 169 ? -16.308 2.194 17.540 1.00 93.12 169 THR A N 1
ATOM 1339 C CA . THR A 1 169 ? -17.706 1.731 17.545 1.00 93.12 169 THR A CA 1
ATOM 1340 C C . THR A 1 169 ? -17.870 0.395 16.826 1.00 93.12 169 THR A C 1
ATOM 1342 O O . THR A 1 169 ? -18.681 -0.415 17.258 1.00 93.12 169 THR A O 1
ATOM 1345 N N . CYS A 1 170 ? -17.061 0.125 15.797 1.00 93.25 170 CYS A N 1
ATOM 1346 C CA . CYS A 1 170 ? -17.020 -1.173 15.116 1.00 93.25 170 CYS A CA 1
ATOM 1347 C C . CYS A 1 170 ? -16.397 -2.303 15.956 1.00 93.25 170 CYS A C 1
ATOM 1349 O O . CYS A 1 170 ? -16.352 -3.443 15.501 1.00 93.25 170 CYS A O 1
ATOM 1351 N N . CYS A 1 171 ? -15.881 -2.005 17.151 1.00 87.62 171 CYS A N 1
ATOM 1352 C CA . CYS A 1 171 ? -15.164 -2.950 17.998 1.00 87.62 171 CYS A CA 1
ATOM 1353 C C . CYS A 1 171 ? -15.802 -3.030 19.380 1.00 87.62 171 CYS A C 1
ATOM 1355 O O . CYS A 1 171 ? -15.464 -2.268 20.285 1.00 87.62 171 CYS A O 1
ATOM 1357 N N . GLU A 1 172 ? -16.676 -4.010 19.582 1.00 76.88 172 GLU A N 1
ATOM 1358 C CA . GLU A 1 172 ? -17.137 -4.341 20.934 1.00 76.88 172 GLU A CA 1
ATOM 1359 C C . GLU A 1 172 ? -16.024 -5.042 21.737 1.00 76.88 172 GLU A C 1
ATOM 1361 O O . GLU A 1 172 ? -15.844 -4.811 22.935 1.00 76.88 172 GLU A O 1
ATOM 1366 N N . SER A 1 173 ? -15.209 -5.852 21.050 1.00 71.00 173 SER A N 1
ATOM 1367 C CA . SER A 1 173 ? -14.037 -6.507 21.623 1.00 71.00 173 SER A CA 1
ATOM 1368 C C . SER A 1 173 ? -12.860 -5.541 21.748 1.00 71.00 173 SER A C 1
ATOM 1370 O O . SER A 1 173 ? -12.353 -5.002 20.760 1.00 71.00 173 SER A O 1
ATOM 1372 N N . LYS A 1 174 ? -12.333 -5.424 22.971 1.00 71.88 174 LYS A N 1
ATOM 1373 C CA . LYS A 1 174 ? -11.059 -4.746 23.252 1.00 71.88 174 LYS A CA 1
ATOM 1374 C C . LYS A 1 174 ? -9.846 -5.500 22.694 1.00 71.88 174 LYS A C 1
ATOM 1376 O O . LYS A 1 174 ? -8.740 -5.034 22.885 1.00 71.88 174 LYS A O 1
ATOM 1381 N N . ALA A 1 175 ? -10.006 -6.647 22.036 1.00 84.19 175 ALA A N 1
ATOM 1382 C CA . ALA A 1 175 ? -8.894 -7.395 21.447 1.00 84.19 175 ALA A CA 1
ATOM 1383 C C . ALA A 1 175 ? -8.769 -7.214 19.922 1.00 84.19 175 ALA A C 1
ATOM 1385 O O . ALA A 1 175 ? -7.957 -7.888 19.294 1.00 84.19 175 ALA A O 1
ATOM 1386 N N . THR A 1 176 ? -9.564 -6.329 19.316 1.00 93.31 176 THR A N 1
ATOM 1387 C CA . THR A 1 176 ? -9.529 -6.126 17.863 1.00 93.31 176 THR A CA 1
ATOM 1388 C C . THR A 1 176 ? -8.226 -5.452 17.439 1.00 93.31 176 THR A C 1
ATOM 1390 O O . THR A 1 176 ? -7.847 -4.407 17.982 1.00 93.31 176 THR A O 1
ATOM 1393 N N . VAL A 1 177 ? -7.539 -6.038 16.459 1.00 94.50 177 VAL A N 1
ATOM 1394 C CA . VAL A 1 177 ? -6.356 -5.447 15.823 1.00 94.50 177 VAL A CA 1
ATOM 1395 C C . VAL A 1 177 ? -6.772 -4.772 14.523 1.00 94.50 177 VAL A C 1
ATOM 1397 O O . VAL A 1 177 ? -7.325 -5.398 13.622 1.00 94.50 177 VAL A O 1
ATOM 1400 N N . HIS A 1 178 ? -6.488 -3.486 14.407 1.00 95.25 178 HIS A N 1
ATOM 1401 C CA . HIS A 1 178 ? -6.733 -2.725 13.196 1.00 95.25 178 HIS A CA 1
ATOM 1402 C C . HIS A 1 178 ? -5.487 -2.682 12.332 1.00 95.25 178 HIS A C 1
ATOM 1404 O O . HIS A 1 178 ? -4.375 -2.505 12.824 1.00 95.25 178 HIS A O 1
ATOM 1410 N N . TYR A 1 179 ? -5.715 -2.781 11.036 1.00 94.94 179 TYR A N 1
ATOM 1411 C CA . TYR A 1 179 ? -4.763 -2.539 9.978 1.00 94.94 179 TYR A CA 1
ATOM 1412 C C . TYR A 1 179 ? -5.354 -1.472 9.062 1.00 94.94 179 TYR A C 1
ATOM 1414 O O . TYR A 1 179 ? -6.534 -1.541 8.723 1.00 94.94 179 TYR A O 1
ATOM 1422 N N . ALA A 1 180 ? -4.571 -0.480 8.662 1.00 94.25 180 ALA A N 1
ATOM 1423 C CA . ALA A 1 180 ? -4.994 0.484 7.657 1.00 94.25 180 ALA A CA 1
ATOM 1424 C C . ALA A 1 180 ? -3.862 0.811 6.694 1.00 94.25 180 ALA A C 1
ATOM 1426 O O . ALA A 1 180 ? -2.685 0.741 7.056 1.00 94.25 180 ALA A O 1
ATOM 1427 N N . CYS A 1 181 ? -4.235 1.209 5.482 1.00 91.44 181 CYS A N 1
ATOM 1428 C CA . CYS A 1 181 ? -3.326 1.834 4.535 1.00 91.44 181 CYS A CA 1
ATOM 1429 C C . CYS A 1 181 ? -3.798 3.243 4.173 1.00 91.44 181 CYS A C 1
ATOM 1431 O O . CYS A 1 181 ? -4.997 3.515 4.096 1.00 91.44 181 CYS A O 1
ATOM 1433 N N . SER A 1 182 ? -2.821 4.118 3.960 1.00 91.44 182 SER A N 1
ATOM 1434 C CA . SER A 1 182 ? -2.986 5.537 3.668 1.00 91.44 182 SER A CA 1
ATOM 1435 C C . SER A 1 182 ? -2.083 5.874 2.478 1.00 91.44 182 SER A C 1
ATOM 1437 O O . SER A 1 182 ? -0.864 5.735 2.588 1.00 91.44 182 SER A O 1
ATOM 1439 N N . VAL A 1 183 ? -2.643 6.260 1.331 1.00 88.75 183 VAL A N 1
ATOM 1440 C CA . VAL A 1 183 ? -1.880 6.556 0.099 1.00 88.75 183 VAL A CA 1
ATOM 1441 C C . VAL A 1 183 ? -1.698 8.056 -0.173 1.00 88.75 183 VAL A C 1
ATOM 1443 O O . VAL A 1 183 ? -0.743 8.435 -0.847 1.00 88.75 183 VAL A O 1
ATOM 1446 N N . ASN A 1 184 ? -2.554 8.921 0.375 1.00 88.50 184 ASN A N 1
ATOM 1447 C CA . ASN A 1 184 ? -2.540 10.376 0.187 1.00 88.50 184 ASN A CA 1
ATOM 1448 C C . ASN A 1 184 ? -2.124 11.168 1.433 1.00 88.50 184 ASN A C 1
ATOM 1450 O O . ASN A 1 184 ? -2.119 12.397 1.390 1.00 88.50 184 ASN A O 1
ATOM 1454 N N . TRP A 1 185 ? -1.754 10.515 2.536 1.00 91.38 185 TRP A N 1
ATOM 1455 C CA . TRP A 1 185 ? -1.395 11.189 3.791 1.00 91.38 185 TRP A CA 1
ATOM 1456 C C . TRP A 1 185 ? -0.365 12.317 3.614 1.00 91.38 185 TRP A C 1
ATOM 1458 O O . TRP A 1 185 ? -0.470 13.350 4.275 1.00 91.38 185 TRP A O 1
ATOM 1468 N N . ALA A 1 186 ? 0.586 12.171 2.687 1.00 90.50 186 ALA A N 1
ATOM 1469 C CA . ALA A 1 186 ? 1.601 13.184 2.402 1.00 90.50 186 ALA A CA 1
ATOM 1470 C C . ALA A 1 186 ? 0.993 14.515 1.918 1.00 90.50 186 ALA A C 1
ATOM 1472 O O . ALA A 1 186 ? 1.519 15.579 2.225 1.00 90.50 186 ALA A O 1
ATOM 1473 N N . GLN A 1 187 ? -0.156 14.483 1.237 1.00 88.69 187 GLN A N 1
ATOM 1474 C CA . GLN A 1 187 ? -0.854 15.690 0.775 1.00 88.69 187 GLN A CA 1
ATOM 1475 C C . GLN A 1 187 ? -1.477 16.487 1.931 1.00 88.69 187 GLN A C 1
ATOM 1477 O O . GLN A 1 187 ? -1.725 17.683 1.802 1.00 88.69 187 GLN A O 1
ATOM 1482 N N . SER A 1 188 ? -1.712 15.842 3.078 1.00 89.00 188 SER A N 1
ATOM 1483 C CA . SER A 1 188 ? -2.264 16.486 4.276 1.00 89.00 188 SER A CA 1
ATOM 1484 C C . SER A 1 188 ? -1.208 17.168 5.157 1.00 89.00 188 SER A C 1
ATOM 1486 O O . SER A 1 188 ? -1.555 17.777 6.170 1.00 89.00 188 SER A O 1
ATOM 1488 N N . LEU A 1 189 ? 0.080 17.078 4.800 1.00 91.19 189 LEU A N 1
ATOM 1489 C CA . LEU A 1 189 ? 1.183 17.550 5.632 1.00 91.19 189 LEU A CA 1
ATOM 1490 C C . LEU A 1 189 ? 2.184 18.380 4.828 1.00 91.19 189 LEU A C 1
ATOM 1492 O O . LEU A 1 189 ? 2.938 17.860 4.012 1.00 91.19 189 LEU A O 1
ATOM 1496 N N . LYS A 1 190 ? 2.261 19.676 5.141 1.00 92.88 190 LYS A N 1
ATOM 1497 C CA . LYS A 1 190 ? 3.252 20.569 4.534 1.00 92.88 190 LYS A CA 1
ATOM 1498 C C . LYS A 1 190 ? 4.678 20.080 4.807 1.00 92.88 190 LYS A C 1
ATOM 1500 O O . LYS A 1 190 ? 5.055 19.826 5.953 1.00 92.88 190 LYS A O 1
ATOM 1505 N N . GLY A 1 191 ? 5.478 20.026 3.751 1.00 92.06 191 GLY A N 1
ATOM 1506 C CA . GLY A 1 191 ? 6.852 19.537 3.736 1.00 92.06 191 GLY A CA 1
ATOM 1507 C C . GLY A 1 191 ? 6.967 18.034 3.487 1.00 92.06 191 GLY A C 1
ATOM 1508 O O . GLY A 1 191 ? 8.081 17.524 3.527 1.00 92.06 191 GLY A O 1
ATOM 1509 N N . ALA A 1 192 ? 5.860 17.319 3.265 1.00 92.12 192 ALA A N 1
ATOM 1510 C CA . ALA A 1 192 ? 5.870 15.897 2.918 1.00 92.12 192 ALA A CA 1
ATOM 1511 C C . ALA A 1 192 ? 5.794 15.644 1.401 1.00 92.12 192 ALA A C 1
ATOM 1513 O O . ALA A 1 192 ? 5.842 14.488 0.987 1.00 92.12 192 ALA A O 1
ATOM 1514 N N . SER A 1 193 ? 5.710 16.698 0.579 1.00 91.88 193 SER A N 1
ATOM 1515 C CA . SER A 1 193 ? 5.779 16.611 -0.880 1.00 91.88 193 SER A CA 1
ATOM 1516 C C . SER A 1 193 ? 6.857 17.536 -1.440 1.00 91.88 193 SER A C 1
ATOM 1518 O O . SER A 1 193 ? 7.056 18.657 -0.978 1.00 91.88 193 SER A O 1
ATOM 1520 N N . SER A 1 194 ? 7.528 17.085 -2.493 1.00 91.38 194 SER A N 1
ATOM 1521 C CA . SER A 1 194 ? 8.473 17.866 -3.291 1.00 91.38 194 SER A CA 1
ATOM 1522 C C . SER A 1 194 ? 7.839 19.138 -3.867 1.00 91.38 194 SER A C 1
ATOM 1524 O O . SER A 1 194 ? 8.532 20.138 -4.055 1.00 91.38 194 SER A O 1
ATOM 1526 N N . LEU A 1 195 ? 6.513 19.159 -4.057 1.00 91.31 195 LEU A N 1
ATOM 1527 C CA . LEU A 1 195 ? 5.768 20.355 -4.462 1.00 91.31 195 LEU A CA 1
ATOM 1528 C C . LEU A 1 195 ? 5.857 21.500 -3.439 1.00 91.31 195 LEU A C 1
ATOM 1530 O O . LEU A 1 195 ? 5.804 22.665 -3.831 1.00 91.31 195 LEU A O 1
ATOM 1534 N N . ASP A 1 196 ? 6.068 21.204 -2.152 1.00 93.88 196 ASP A N 1
ATOM 1535 C CA . ASP A 1 196 ? 6.249 22.224 -1.108 1.00 93.88 196 ASP A CA 1
ATOM 1536 C C . ASP A 1 196 ? 7.556 23.022 -1.265 1.00 93.88 196 ASP A C 1
ATOM 1538 O O . ASP A 1 196 ? 7.732 24.071 -0.640 1.00 93.88 196 ASP A O 1
ATOM 1542 N N . PHE A 1 197 ? 8.472 22.531 -2.105 1.00 92.94 197 PHE A N 1
ATOM 1543 C CA . PHE A 1 197 ? 9.787 23.112 -2.368 1.00 92.94 197 PHE A CA 1
ATOM 1544 C C . PHE A 1 197 ? 9.905 23.659 -3.796 1.00 92.94 197 PHE A C 1
ATOM 1546 O O . PHE A 1 197 ? 11.011 23.863 -4.301 1.00 92.94 197 PHE A O 1
ATOM 1553 N N . PHE A 1 198 ? 8.779 23.923 -4.465 1.00 88.94 198 PHE A N 1
ATOM 1554 C CA . PHE A 1 198 ? 8.788 24.521 -5.797 1.00 88.94 198 PHE A CA 1
ATOM 1555 C C . PHE A 1 198 ? 9.596 25.834 -5.816 1.00 88.94 198 PHE A C 1
ATOM 1557 O O . PHE A 1 198 ? 9.419 26.710 -4.968 1.00 88.94 198 PHE A O 1
ATOM 1564 N N . GLY A 1 199 ? 10.518 25.960 -6.776 1.00 89.88 199 GLY A N 1
ATOM 1565 C CA . GLY A 1 199 ? 11.441 27.099 -6.881 1.00 89.88 199 GLY A CA 1
ATOM 1566 C C . GLY A 1 199 ? 12.690 27.022 -5.988 1.00 89.88 199 GLY A C 1
ATOM 1567 O O . GLY A 1 199 ? 13.506 27.940 -6.015 1.00 89.88 199 GLY A O 1
ATOM 1568 N N . ARG A 1 200 ? 12.875 25.939 -5.220 1.00 93.62 200 ARG A N 1
ATOM 1569 C CA . ARG A 1 200 ? 14.059 25.674 -4.381 1.00 93.62 200 ARG A CA 1
ATOM 1570 C C . ARG A 1 200 ? 14.872 24.501 -4.930 1.00 93.62 200 ARG A C 1
ATOM 1572 O O . ARG A 1 200 ? 14.919 23.429 -4.330 1.00 93.62 200 ARG A O 1
ATOM 1579 N N . GLN A 1 201 ? 15.492 24.705 -6.094 1.00 92.94 201 GLN A N 1
ATOM 1580 C CA . GLN A 1 201 ? 16.219 23.643 -6.803 1.00 92.94 201 GLN A CA 1
ATOM 1581 C C . GLN A 1 201 ? 17.349 23.031 -5.957 1.00 92.94 201 GLN A C 1
ATOM 1583 O O . GLN A 1 201 ? 17.521 21.820 -5.953 1.00 92.94 201 GLN A O 1
ATOM 1588 N N . ASP A 1 202 ? 18.033 23.853 -5.156 1.00 95.19 202 ASP A N 1
ATOM 1589 C CA . ASP A 1 202 ? 19.065 23.437 -4.197 1.00 95.19 202 ASP A CA 1
ATOM 1590 C C . ASP A 1 202 ? 18.577 22.350 -3.224 1.00 95.19 202 ASP A C 1
ATOM 1592 O O . ASP A 1 202 ? 19.281 21.379 -2.922 1.00 95.19 202 ASP A O 1
ATOM 1596 N N . VAL A 1 203 ? 17.345 22.511 -2.739 1.00 94.06 203 VAL A N 1
ATOM 1597 C CA . VAL A 1 203 ? 16.711 21.573 -1.813 1.00 94.06 203 VAL A CA 1
ATOM 1598 C C . VAL A 1 203 ? 16.249 20.325 -2.557 1.00 94.06 203 VAL A C 1
ATOM 1600 O O . VAL A 1 203 ? 16.480 19.218 -2.075 1.00 94.06 203 VAL A O 1
ATOM 1603 N N . LEU A 1 204 ? 15.633 20.488 -3.732 1.00 93.50 204 LEU A N 1
ATOM 1604 C CA . LEU A 1 204 ? 15.151 19.368 -4.543 1.00 93.50 204 LEU A CA 1
ATOM 1605 C C . LEU A 1 204 ? 16.291 18.433 -4.964 1.00 93.50 204 LEU A C 1
ATOM 1607 O O . LEU A 1 204 ? 16.162 17.223 -4.791 1.00 93.50 204 LEU A O 1
ATOM 1611 N N . ASP A 1 205 ? 17.423 18.974 -5.413 1.00 93.50 205 ASP A N 1
ATOM 1612 C CA . ASP A 1 205 ? 18.598 18.179 -5.790 1.00 93.50 205 ASP A CA 1
ATOM 1613 C C . ASP A 1 205 ? 19.121 17.369 -4.591 1.00 93.50 205 ASP A C 1
ATOM 1615 O O . ASP A 1 205 ? 19.374 16.167 -4.689 1.00 93.50 205 ASP A O 1
ATOM 1619 N N . SER A 1 206 ? 19.186 17.997 -3.412 1.00 93.94 206 SER A N 1
ATOM 1620 C CA . SER A 1 206 ? 19.598 17.329 -2.169 1.00 93.94 206 SER A CA 1
ATOM 1621 C C . SER A 1 206 ? 18.634 16.206 -1.755 1.00 93.94 206 SER A C 1
ATOM 1623 O O . SER A 1 206 ? 19.068 15.155 -1.271 1.00 93.94 206 SER A O 1
ATOM 1625 N N . LEU A 1 207 ? 17.326 16.410 -1.946 1.00 93.50 207 LEU A N 1
ATOM 1626 C CA . LEU A 1 207 ? 16.288 15.417 -1.653 1.00 93.50 207 LEU A CA 1
ATOM 1627 C C . LEU A 1 207 ? 16.324 14.236 -2.624 1.00 93.50 207 LEU A C 1
ATOM 1629 O O . LEU A 1 207 ? 16.130 13.100 -2.190 1.00 93.50 207 LEU A O 1
ATOM 1633 N N . ILE A 1 208 ? 16.590 14.480 -3.908 1.00 93.25 208 ILE A N 1
ATOM 1634 C CA . ILE A 1 208 ? 16.758 13.426 -4.918 1.00 93.25 208 ILE A CA 1
ATOM 1635 C C . ILE A 1 208 ? 17.941 12.535 -4.540 1.00 93.25 208 ILE A C 1
ATOM 1637 O O . ILE A 1 208 ? 17.786 11.318 -4.465 1.00 93.25 208 ILE A O 1
ATOM 1641 N N . GLU A 1 209 ? 19.089 13.124 -4.202 1.00 92.88 209 GLU A N 1
ATOM 1642 C CA . GLU A 1 209 ? 20.277 12.375 -3.780 1.00 92.88 209 GLU A CA 1
ATOM 1643 C C . GLU A 1 209 ? 20.037 11.548 -2.509 1.00 92.88 209 GLU A C 1
ATOM 1645 O O . GLU A 1 209 ? 20.450 10.389 -2.413 1.00 92.88 209 GLU A O 1
ATOM 1650 N N . LEU A 1 210 ? 19.342 12.117 -1.519 1.00 92.00 210 LEU A N 1
ATOM 1651 C CA . LEU A 1 210 ? 18.950 11.379 -0.317 1.00 92.00 210 LEU A CA 1
ATOM 1652 C C . LEU A 1 210 ? 17.994 10.225 -0.645 1.00 92.00 210 LEU A C 1
ATOM 1654 O O . LEU A 1 210 ? 18.153 9.120 -0.123 1.00 92.00 210 LEU A O 1
ATOM 1658 N N . SER A 1 211 ? 17.035 10.470 -1.534 1.00 92.50 211 SER A N 1
ATOM 1659 C CA . SER A 1 211 ? 16.051 9.477 -1.955 1.00 92.50 211 SER A CA 1
ATOM 1660 C C . SER A 1 211 ? 16.689 8.341 -2.743 1.00 92.50 211 SER A C 1
ATOM 1662 O O . SER A 1 211 ? 16.367 7.188 -2.481 1.00 92.50 211 SER A O 1
ATOM 1664 N N . HIS A 1 212 ? 17.645 8.617 -3.633 1.00 92.50 212 HIS A N 1
ATOM 1665 C CA . HIS A 1 212 ? 18.403 7.578 -4.333 1.00 92.50 212 HIS A CA 1
ATOM 1666 C C . HIS A 1 212 ? 19.094 6.624 -3.359 1.00 92.50 212 HIS A C 1
ATOM 1668 O O . HIS A 1 212 ? 18.956 5.411 -3.508 1.00 92.50 212 HIS A O 1
ATOM 1674 N N . ARG A 1 213 ? 19.755 7.149 -2.317 1.00 90.56 213 ARG A N 1
ATOM 1675 C CA . ARG A 1 213 ? 20.377 6.308 -1.281 1.00 90.56 213 ARG A CA 1
ATOM 1676 C C . ARG A 1 213 ? 19.346 5.460 -0.536 1.00 90.56 213 ARG A C 1
ATOM 1678 O O . ARG A 1 213 ? 19.571 4.274 -0.315 1.00 90.56 213 ARG A O 1
ATOM 1685 N N . ALA A 1 214 ? 18.203 6.043 -0.167 1.00 88.19 214 ALA A N 1
ATOM 1686 C CA . ALA A 1 214 ? 17.131 5.309 0.507 1.00 88.19 214 ALA A CA 1
ATOM 1687 C C . ALA A 1 214 ? 16.548 4.191 -0.379 1.00 88.19 214 ALA A C 1
ATOM 1689 O O . ALA A 1 214 ? 16.349 3.067 0.089 1.00 88.19 214 ALA A O 1
ATOM 1690 N N . ILE A 1 215 ? 16.327 4.480 -1.664 1.00 89.75 215 ILE A N 1
ATOM 1691 C CA . ILE A 1 215 ? 15.848 3.518 -2.662 1.00 89.75 215 ILE A CA 1
ATOM 1692 C C . ILE A 1 215 ? 16.864 2.392 -2.850 1.00 89.75 215 ILE A C 1
ATOM 1694 O O . ILE A 1 215 ? 16.477 1.228 -2.831 1.00 89.75 215 ILE A O 1
ATOM 1698 N N . GLU A 1 216 ? 18.153 2.706 -2.978 1.00 89.81 216 GLU A N 1
ATOM 1699 C CA . GLU A 1 216 ? 19.217 1.710 -3.132 1.00 89.81 216 GLU A CA 1
ATOM 1700 C C . GLU A 1 216 ? 19.300 0.769 -1.921 1.00 89.81 216 GLU A C 1
ATOM 1702 O O . GLU A 1 216 ? 19.381 -0.454 -2.087 1.00 89.81 216 GLU A O 1
ATOM 1707 N N . CYS A 1 217 ? 19.196 1.310 -0.702 1.00 87.81 217 CYS A N 1
ATOM 1708 C CA . CYS A 1 217 ? 19.106 0.515 0.523 1.00 87.81 217 CYS A CA 1
ATOM 1709 C C . CYS A 1 217 ? 17.885 -0.417 0.507 1.00 87.81 217 CYS A C 1
ATOM 1711 O O . CYS A 1 217 ? 18.016 -1.611 0.783 1.00 87.81 217 CYS A O 1
ATOM 1713 N N . GLY A 1 218 ? 16.707 0.103 0.145 1.00 85.19 218 GLY A N 1
ATOM 1714 C CA . GLY A 1 218 ? 15.477 -0.685 0.044 1.00 85.19 218 GLY A CA 1
ATOM 1715 C C . GLY A 1 218 ? 15.573 -1.784 -1.016 1.00 85.19 218 GLY A C 1
ATOM 1716 O O . GLY A 1 218 ? 15.254 -2.943 -0.748 1.00 85.19 218 GLY A O 1
ATOM 1717 N N . TYR A 1 219 ? 16.083 -1.453 -2.203 1.00 88.44 219 TYR A N 1
ATOM 1718 C CA . TYR A 1 219 ? 16.307 -2.420 -3.273 1.00 88.44 219 TYR A CA 1
ATOM 1719 C C . TYR A 1 219 ? 17.241 -3.523 -2.801 1.00 88.44 219 TYR A C 1
ATOM 1721 O O . TYR A 1 219 ? 16.888 -4.691 -2.941 1.00 88.44 219 TYR A O 1
ATOM 1729 N N . THR A 1 220 ? 18.350 -3.160 -2.153 1.00 88.00 220 THR A N 1
ATOM 1730 C CA . THR A 1 220 ? 19.321 -4.106 -1.595 1.00 88.00 220 THR A CA 1
ATOM 1731 C C . THR A 1 220 ? 18.694 -5.050 -0.575 1.00 88.00 220 THR A C 1
ATOM 1733 O O . THR A 1 220 ? 18.859 -6.267 -0.689 1.00 88.00 220 THR A O 1
ATOM 1736 N N . ALA A 1 221 ? 17.923 -4.517 0.376 1.00 84.50 221 ALA A N 1
ATOM 1737 C CA . ALA A 1 221 ? 17.248 -5.301 1.410 1.00 84.50 221 ALA A CA 1
ATOM 1738 C C . ALA A 1 221 ? 16.234 -6.308 0.834 1.00 84.50 221 ALA A C 1
ATOM 1740 O O . ALA A 1 221 ? 16.059 -7.401 1.375 1.00 84.50 221 ALA A O 1
ATOM 1741 N N . HIS A 1 222 ? 15.597 -5.964 -0.288 1.00 80.81 222 HIS A N 1
ATOM 1742 C CA . HIS A 1 222 ? 14.597 -6.800 -0.957 1.00 80.81 222 HIS A CA 1
ATOM 1743 C C . HIS A 1 222 ? 15.124 -7.545 -2.192 1.00 80.81 222 HIS A C 1
ATOM 1745 O O . HIS A 1 222 ? 14.344 -8.207 -2.877 1.00 80.81 222 HIS A O 1
ATOM 1751 N N . ARG A 1 223 ? 16.436 -7.472 -2.461 1.00 86.06 223 ARG A N 1
ATOM 1752 C CA . ARG A 1 223 ? 17.115 -8.078 -3.620 1.00 86.06 223 ARG A CA 1
ATOM 1753 C C . ARG A 1 223 ? 16.598 -7.616 -4.987 1.00 86.06 223 ARG A C 1
ATOM 1755 O O . ARG A 1 223 ? 16.759 -8.296 -5.999 1.00 86.06 223 ARG A O 1
ATOM 1762 N N . LEU A 1 224 ? 15.990 -6.438 -5.040 1.00 85.50 224 LEU A N 1
ATOM 1763 C CA . LEU A 1 224 ? 15.394 -5.898 -6.260 1.00 85.50 224 LEU A CA 1
ATOM 1764 C C . LEU A 1 224 ? 16.439 -5.366 -7.232 1.00 85.50 224 LEU A C 1
ATOM 1766 O O . LEU A 1 224 ? 16.213 -5.395 -8.440 1.00 85.50 224 LEU A O 1
ATOM 1770 N N . GLN A 1 225 ? 17.612 -4.971 -6.737 1.00 89.38 225 GLN A N 1
ATOM 1771 C CA . GLN A 1 225 ? 18.753 -4.593 -7.563 1.00 89.38 225 GLN A CA 1
ATOM 1772 C C . GLN A 1 225 ? 19.214 -5.725 -8.491 1.00 89.38 225 GLN A C 1
ATOM 1774 O O . GLN A 1 225 ? 19.881 -5.452 -9.483 1.00 89.38 225 GLN A O 1
ATOM 1779 N N . ASP A 1 226 ? 18.859 -6.986 -8.227 1.00 87.69 226 ASP A N 1
ATOM 1780 C CA . ASP A 1 226 ? 19.207 -8.113 -9.103 1.00 87.69 226 ASP A CA 1
ATOM 1781 C C . ASP A 1 226 ? 18.391 -8.098 -10.415 1.00 87.69 226 ASP A C 1
ATOM 1783 O O . ASP A 1 226 ? 18.828 -8.636 -11.435 1.00 87.69 226 ASP A O 1
ATOM 1787 N N . ILE A 1 227 ? 17.211 -7.467 -10.409 1.00 87.69 227 ILE A N 1
ATOM 1788 C CA . ILE A 1 227 ? 16.228 -7.519 -11.506 1.00 87.69 227 ILE A CA 1
ATOM 1789 C C . ILE A 1 227 ? 15.842 -6.136 -12.052 1.00 87.69 227 ILE A C 1
ATOM 1791 O O . ILE A 1 227 ? 15.553 -6.017 -13.247 1.00 87.69 227 ILE A O 1
ATOM 1795 N N . LEU A 1 228 ? 15.907 -5.092 -11.224 1.00 90.00 228 LEU A N 1
ATOM 1796 C CA . LEU A 1 228 ? 15.590 -3.708 -11.569 1.00 90.00 228 LEU A CA 1
ATOM 1797 C C . LEU A 1 228 ? 16.852 -2.843 -11.696 1.00 90.00 228 LEU A C 1
ATOM 1799 O O . LEU A 1 228 ? 17.900 -3.142 -11.118 1.00 90.00 228 LEU A O 1
ATOM 1803 N N . LEU A 1 229 ? 16.751 -1.760 -12.467 1.00 90.62 229 LEU A N 1
ATOM 1804 C CA . LEU A 1 229 ? 17.758 -0.703 -12.539 1.00 90.62 229 LEU A CA 1
ATOM 1805 C C . LEU A 1 229 ? 17.850 0.050 -11.205 1.00 90.62 229 LEU A C 1
ATOM 1807 O O . LEU A 1 229 ? 16.840 0.290 -10.551 1.00 90.62 229 LEU A O 1
ATOM 1811 N N . SER A 1 230 ? 19.072 0.421 -10.822 1.00 87.25 230 SER A N 1
ATOM 1812 C CA . SER A 1 230 ? 19.371 1.269 -9.665 1.00 87.25 230 SER A CA 1
ATOM 1813 C C . SER A 1 230 ? 20.438 2.291 -10.093 1.00 87.25 230 SER A C 1
ATOM 1815 O O . SER A 1 230 ? 21.504 1.845 -10.532 1.00 87.25 230 SER A O 1
ATOM 1817 N N . PRO A 1 231 ? 20.173 3.612 -10.027 1.00 85.69 231 PRO A N 1
ATOM 1818 C CA . PRO A 1 231 ? 18.892 4.211 -9.650 1.00 85.69 231 PRO A CA 1
ATOM 1819 C C . PRO A 1 231 ? 17.777 3.864 -10.657 1.00 85.69 231 PRO A C 1
ATOM 1821 O O . PRO A 1 231 ? 18.059 3.542 -11.817 1.00 85.69 231 PRO A O 1
ATOM 1824 N N . PRO A 1 232 ? 16.510 3.877 -10.217 1.00 89.50 232 PRO A N 1
ATOM 1825 C CA . PRO A 1 232 ? 15.376 3.663 -11.104 1.00 89.50 232 PRO A CA 1
ATOM 1826 C C . PRO A 1 232 ? 15.239 4.811 -12.113 1.00 89.50 232 PRO A C 1
ATOM 1828 O O . PRO A 1 232 ? 15.451 5.975 -11.783 1.00 89.50 232 PRO A O 1
ATOM 1831 N N . ASN A 1 233 ? 14.819 4.487 -13.333 1.00 87.50 233 ASN A N 1
ATOM 1832 C CA . ASN A 1 233 ? 14.363 5.466 -14.312 1.00 87.50 233 ASN A CA 1
ATOM 1833 C C . ASN A 1 233 ? 12.915 5.863 -13.985 1.00 87.50 233 ASN A C 1
ATOM 1835 O O . ASN A 1 233 ? 11.978 5.175 -14.392 1.00 87.50 233 ASN A O 1
ATOM 1839 N N . GLU A 1 234 ? 12.746 6.913 -13.188 1.00 86.38 234 GLU A N 1
ATOM 1840 C CA . GLU A 1 234 ? 11.461 7.408 -12.688 1.00 86.38 234 GLU A CA 1
ATOM 1841 C C . GLU A 1 234 ? 11.482 8.942 -12.613 1.00 86.38 234 GLU A C 1
ATOM 1843 O O . GLU A 1 234 ? 12.544 9.565 -12.573 1.00 86.38 234 GLU A O 1
ATOM 1848 N N . HIS A 1 235 ? 10.304 9.565 -12.583 1.00 85.81 235 HIS A N 1
ATOM 1849 C CA . HIS A 1 235 ? 10.173 11.008 -12.441 1.00 85.81 235 HIS A CA 1
ATOM 1850 C C . HIS A 1 235 ? 10.830 11.515 -11.143 1.00 85.81 235 HIS A C 1
ATOM 1852 O O . HIS A 1 235 ? 10.510 11.057 -10.042 1.00 85.81 235 HIS A O 1
ATOM 1858 N N . LEU A 1 236 ? 11.700 12.524 -11.261 1.00 87.12 236 LEU A N 1
ATOM 1859 C CA . LEU A 1 236 ? 12.521 13.032 -10.153 1.00 87.12 236 LEU A CA 1
ATOM 1860 C C . LEU A 1 236 ? 11.702 13.499 -8.942 1.00 87.12 236 LEU A C 1
ATOM 1862 O O . LEU A 1 236 ? 12.126 13.296 -7.810 1.00 87.12 236 LEU A O 1
ATOM 1866 N N . MET A 1 237 ? 10.507 14.057 -9.156 1.00 86.50 237 MET A N 1
ATOM 1867 C CA . MET A 1 237 ? 9.631 14.462 -8.044 1.00 86.50 237 MET A CA 1
ATOM 1868 C C . MET A 1 237 ? 9.133 13.259 -7.230 1.00 86.50 237 MET A C 1
ATOM 1870 O O . MET A 1 237 ? 9.111 13.316 -6.006 1.00 86.50 237 MET A O 1
ATOM 1874 N N . LYS A 1 238 ? 8.823 12.130 -7.886 1.00 86.62 238 LYS A N 1
ATOM 1875 C CA . LYS A 1 238 ? 8.422 10.893 -7.195 1.00 86.62 238 LYS A CA 1
ATOM 1876 C C . LYS A 1 238 ? 9.601 10.273 -6.446 1.00 86.62 238 LYS A C 1
ATOM 1878 O O . LYS A 1 238 ? 9.424 9.723 -5.361 1.00 86.62 238 LYS A O 1
ATOM 1883 N N . ILE A 1 239 ? 10.806 10.384 -7.008 1.00 89.81 239 ILE A N 1
ATOM 1884 C CA . ILE A 1 239 ? 12.037 10.012 -6.307 1.00 89.81 239 ILE A CA 1
ATOM 1885 C C . ILE A 1 239 ? 12.177 10.878 -5.050 1.00 89.81 239 ILE A C 1
ATOM 1887 O O . ILE A 1 239 ? 12.199 10.318 -3.960 1.00 89.81 239 ILE A O 1
ATOM 1891 N N . ALA A 1 240 ? 12.166 12.209 -5.176 1.00 91.00 240 ALA A N 1
ATOM 1892 C CA . ALA A 1 240 ? 12.309 13.151 -4.061 1.00 91.00 240 ALA A CA 1
ATOM 1893 C C . ALA A 1 240 ? 11.277 12.940 -2.934 1.00 91.00 240 ALA A C 1
ATOM 1895 O O . ALA A 1 240 ? 11.621 13.025 -1.752 1.00 91.00 240 ALA A O 1
ATOM 1896 N N . ASP A 1 241 ? 10.029 12.617 -3.286 1.00 90.81 241 ASP A N 1
ATOM 1897 C CA . ASP A 1 241 ? 8.958 12.338 -2.322 1.00 90.81 241 ASP A CA 1
ATOM 1898 C C . ASP A 1 241 ? 9.268 11.137 -1.411 1.00 90.81 241 ASP A C 1
ATOM 1900 O O . ASP A 1 241 ? 8.746 11.056 -0.301 1.00 90.81 241 ASP A O 1
ATOM 1904 N N . THR A 1 242 ? 10.146 10.218 -1.824 1.00 89.31 242 THR A N 1
ATOM 1905 C CA . THR A 1 242 ? 10.480 9.009 -1.050 1.00 89.31 242 THR A CA 1
ATOM 1906 C C . THR A 1 242 ? 11.192 9.343 0.263 1.00 89.31 242 THR A C 1
ATOM 1908 O O . THR A 1 242 ? 10.820 8.833 1.329 1.00 89.31 242 THR A O 1
ATOM 1911 N N . ALA A 1 243 ? 12.205 10.217 0.219 1.00 88.75 243 ALA A N 1
ATOM 1912 C CA . ALA A 1 243 ? 12.886 10.662 1.432 1.00 88.75 243 ALA A CA 1
ATOM 1913 C C . ALA A 1 243 ? 11.952 11.500 2.313 1.00 88.75 243 ALA A C 1
ATOM 1915 O O . ALA A 1 243 ? 11.879 11.271 3.520 1.00 88.75 243 ALA A O 1
ATOM 1916 N N . LEU A 1 244 ? 11.181 12.413 1.711 1.00 90.94 244 LEU A N 1
ATOM 1917 C CA . LEU A 1 244 ? 10.224 13.246 2.444 1.00 90.94 244 LEU A CA 1
ATOM 1918 C C . LEU A 1 244 ? 9.177 12.405 3.177 1.00 90.94 244 LEU A C 1
ATOM 1920 O O . LEU A 1 244 ? 8.914 12.641 4.355 1.00 90.94 244 LEU A O 1
ATOM 1924 N N . ALA A 1 245 ? 8.625 11.387 2.518 1.00 90.19 245 ALA A N 1
ATOM 1925 C CA . ALA A 1 245 ? 7.676 10.469 3.128 1.00 90.19 245 ALA A CA 1
ATOM 1926 C C . ALA A 1 245 ? 8.301 9.769 4.350 1.00 90.19 245 ALA A C 1
ATOM 1928 O O . ALA A 1 245 ? 7.707 9.735 5.430 1.00 90.19 245 ALA A O 1
ATOM 1929 N N . THR A 1 246 ? 9.536 9.281 4.216 1.00 86.94 246 THR A N 1
ATOM 1930 C CA . THR A 1 246 ? 10.266 8.608 5.303 1.00 86.94 246 THR A CA 1
ATOM 1931 C C . THR A 1 246 ? 10.485 9.519 6.512 1.00 86.94 246 THR A C 1
ATOM 1933 O O . THR A 1 246 ? 10.241 9.099 7.644 1.00 86.94 246 THR A O 1
ATOM 1936 N N . GLU A 1 247 ? 10.872 10.771 6.277 1.00 89.25 247 GLU A N 1
ATOM 1937 C CA . GLU A 1 247 ? 11.110 11.774 7.322 1.00 89.25 247 GLU A CA 1
ATOM 1938 C C . GLU A 1 247 ? 9.809 12.247 7.994 1.00 89.25 247 GLU A C 1
ATOM 1940 O O . GLU A 1 247 ? 9.744 12.470 9.207 1.00 89.25 247 GLU A O 1
ATOM 1945 N N . MET A 1 248 ? 8.737 12.406 7.214 1.00 92.75 248 MET A N 1
ATOM 1946 C CA . MET A 1 248 ? 7.524 13.086 7.671 1.00 92.75 248 MET A CA 1
ATOM 1947 C C . MET A 1 248 ? 6.455 12.144 8.233 1.00 92.75 248 MET A C 1
ATOM 1949 O O . MET A 1 248 ? 5.598 12.607 8.994 1.00 92.75 248 MET A O 1
ATOM 1953 N N . LYS A 1 249 ? 6.527 10.829 7.967 1.00 91.88 249 LYS A N 1
ATOM 1954 C CA . LYS A 1 249 ? 5.527 9.855 8.452 1.00 91.88 249 LYS A CA 1
ATOM 1955 C C . LYS A 1 249 ? 5.312 9.919 9.957 1.00 91.88 249 LYS A C 1
ATOM 1957 O O . LYS A 1 249 ? 4.180 9.862 10.421 1.00 91.88 249 LYS A O 1
ATOM 1962 N N . GLY A 1 250 ? 6.385 10.091 10.733 1.00 91.75 250 GLY A N 1
ATOM 1963 C CA . GLY A 1 250 ? 6.309 10.110 12.193 1.00 91.75 250 GLY A CA 1
ATOM 1964 C C . GLY A 1 250 ? 5.500 11.295 12.721 1.00 91.75 250 GLY A C 1
ATOM 1965 O O . GLY A 1 250 ? 4.767 11.157 13.699 1.00 91.75 250 GLY A O 1
ATOM 1966 N N . LYS A 1 251 ? 5.590 12.453 12.055 1.00 93.00 251 LYS A N 1
ATOM 1967 C CA . LYS A 1 251 ? 4.801 13.642 12.406 1.00 93.00 251 LYS A CA 1
ATOM 1968 C C . LYS A 1 251 ? 3.328 13.425 12.083 1.00 93.00 251 LYS A C 1
ATOM 1970 O O . LYS A 1 251 ? 2.481 13.716 12.924 1.00 93.00 251 LYS A O 1
ATOM 1975 N N . TRP A 1 252 ? 3.043 12.874 10.903 1.00 93.56 252 TRP A N 1
ATOM 1976 C CA . TRP A 1 252 ? 1.679 12.556 10.496 1.00 93.56 252 TRP A CA 1
ATOM 1977 C C . TRP A 1 252 ? 1.029 11.534 11.437 1.00 93.56 252 TRP A C 1
ATOM 1979 O O . TRP A 1 252 ? -0.048 11.790 11.962 1.00 93.56 252 TRP A O 1
ATOM 1989 N N . LEU A 1 253 ? 1.721 10.432 11.743 1.00 93.69 253 LEU A N 1
ATOM 1990 C CA . LEU A 1 253 ? 1.239 9.380 12.645 1.00 93.69 253 LEU A CA 1
ATOM 1991 C C . LEU A 1 253 ? 0.909 9.922 14.035 1.00 93.69 253 LEU A C 1
ATOM 1993 O O . LEU A 1 253 ? -0.159 9.634 14.568 1.00 93.69 253 LEU A O 1
ATOM 1997 N N . LYS A 1 254 ? 1.793 10.742 14.614 1.00 91.81 254 LYS A N 1
ATOM 1998 C CA . LYS A 1 254 ? 1.539 11.372 15.918 1.00 91.81 254 LYS A CA 1
ATOM 1999 C C . LYS A 1 254 ? 0.303 12.268 15.884 1.00 91.81 254 LYS A C 1
ATOM 2001 O O . LYS A 1 254 ? -0.495 12.226 16.815 1.00 91.81 254 LYS A O 1
ATOM 2006 N N . ALA A 1 255 ? 0.132 13.056 14.821 1.00 92.94 255 ALA A N 1
ATOM 2007 C CA . ALA A 1 255 ? -1.041 13.908 14.658 1.00 92.94 255 ALA A CA 1
ATOM 2008 C C . ALA A 1 255 ? -2.325 13.077 14.501 1.00 92.94 255 ALA A C 1
ATOM 2010 O O . ALA A 1 255 ? -3.296 13.321 15.214 1.00 92.94 255 ALA A O 1
ATOM 2011 N N . PHE A 1 256 ? -2.308 12.060 13.639 1.00 94.31 256 PHE A N 1
ATOM 2012 C CA . PHE A 1 256 ? -3.433 11.160 13.393 1.00 94.31 256 PHE A CA 1
ATOM 2013 C C . PHE A 1 256 ? -3.875 10.444 14.680 1.00 94.31 256 PHE A C 1
ATOM 2015 O O . PHE A 1 256 ? -5.009 10.605 15.130 1.00 94.31 256 PHE A O 1
ATOM 2022 N N . PHE A 1 257 ? -2.943 9.767 15.356 1.00 95.31 257 PHE A N 1
ATOM 2023 C CA . PHE A 1 257 ? -3.234 9.001 16.568 1.00 95.31 257 PHE A CA 1
ATOM 2024 C C . PHE A 1 257 ? -3.454 9.855 17.825 1.00 95.31 257 PHE A C 1
ATOM 2026 O O . PHE A 1 257 ? -3.896 9.322 18.844 1.00 95.31 257 PHE A O 1
ATOM 2033 N N . SER A 1 258 ? -3.232 11.174 17.785 1.00 94.44 258 SER A N 1
ATOM 2034 C CA . SER A 1 258 ? -3.552 12.052 18.924 1.00 94.44 258 SER A CA 1
ATOM 2035 C C . SER A 1 258 ? -5.046 12.041 19.289 1.00 94.44 258 SER A C 1
ATOM 2037 O O . SER A 1 258 ? -5.405 12.276 20.441 1.00 94.44 258 SER A O 1
ATOM 2039 N N . PHE A 1 259 ? -5.914 11.667 18.341 1.00 94.06 259 PHE A N 1
ATOM 2040 C CA . PHE A 1 259 ? -7.362 11.532 18.532 1.00 94.06 259 PHE A CA 1
ATOM 2041 C C . PHE A 1 259 ? -7.819 10.089 18.825 1.00 94.06 259 PHE A C 1
ATOM 2043 O O . PHE A 1 259 ? -9.003 9.815 19.053 1.00 94.06 259 PHE A O 1
ATOM 2050 N N . ALA A 1 260 ? -6.887 9.134 18.841 1.00 92.31 260 ALA A N 1
ATOM 2051 C CA . ALA A 1 260 ? -7.190 7.715 18.994 1.00 92.31 260 ALA A CA 1
ATOM 2052 C C . ALA A 1 260 ? -7.529 7.306 20.436 1.00 92.31 260 ALA A C 1
ATOM 2054 O O . ALA A 1 260 ? -8.056 6.211 20.647 1.00 92.31 260 ALA A O 1
ATOM 2055 N N . GLY A 1 261 ? -7.265 8.170 21.423 1.00 90.38 261 GLY A N 1
ATOM 2056 C CA . GLY A 1 261 ? -7.507 7.866 22.837 1.00 90.38 261 GLY A CA 1
ATOM 2057 C C . GLY A 1 261 ? -6.688 6.670 23.338 1.00 90.38 261 GLY A C 1
ATOM 2058 O O . GLY A 1 261 ? -7.137 5.947 24.227 1.00 90.38 261 GLY A O 1
ATOM 2059 N N . LEU A 1 262 ? -5.521 6.428 22.732 1.00 89.75 262 LEU A N 1
ATOM 2060 C CA . LEU A 1 262 ? -4.599 5.375 23.154 1.00 89.75 262 LEU A CA 1
ATOM 2061 C C . LEU A 1 262 ? -3.986 5.738 24.510 1.00 89.75 262 LEU A C 1
ATOM 2063 O O . LEU A 1 262 ? -3.725 6.905 24.795 1.00 89.75 262 LEU A O 1
ATOM 2067 N N . ARG A 1 263 ? -3.731 4.727 25.342 1.00 87.75 263 ARG A N 1
ATOM 2068 C CA . ARG A 1 263 ? -2.999 4.885 26.607 1.00 87.75 263 ARG A CA 1
ATOM 2069 C C . ARG A 1 263 ? -1.525 5.180 26.364 1.00 87.75 263 ARG A C 1
ATOM 2071 O O . ARG A 1 263 ? -0.919 5.930 27.118 1.00 87.75 263 ARG A O 1
ATOM 2078 N N . SER A 1 264 ? -0.968 4.541 25.343 1.00 88.31 264 SER A N 1
ATOM 2079 C CA . SER A 1 264 ? 0.436 4.625 24.964 1.00 88.31 264 SER A CA 1
ATOM 2080 C C . SER A 1 264 ? 0.521 4.378 23.465 1.00 88.31 264 SER A C 1
ATOM 2082 O O . SER A 1 264 ? 0.036 3.354 22.978 1.00 88.31 264 SER A O 1
ATOM 2084 N N . PHE A 1 265 ? 1.063 5.351 22.730 1.00 87.94 265 PHE A N 1
ATOM 2085 C CA . PHE A 1 265 ? 1.230 5.234 21.283 1.00 87.94 265 PHE A CA 1
ATOM 2086 C C . PHE A 1 265 ? 2.191 4.091 20.971 1.00 87.94 265 PHE A C 1
ATOM 2088 O O . PHE A 1 265 ? 1.905 3.252 20.126 1.00 87.94 265 PHE A O 1
ATOM 2095 N N . GLU A 1 266 ? 3.289 4.028 21.715 1.00 86.62 266 GLU A N 1
ATOM 2096 C CA . GLU A 1 266 ? 4.320 3.020 21.575 1.00 86.62 266 GLU A CA 1
ATOM 2097 C C . GLU A 1 266 ? 3.723 1.634 21.809 1.00 86.62 266 GLU A C 1
ATOM 2099 O O . GLU A 1 266 ? 3.787 0.806 20.916 1.00 86.62 266 GLU A O 1
ATOM 2104 N N . ASP A 1 267 ? 3.043 1.391 22.932 1.00 85.62 267 ASP A N 1
ATOM 2105 C CA . ASP A 1 267 ? 2.539 0.050 23.263 1.00 85.62 267 ASP A CA 1
ATOM 2106 C C . ASP A 1 267 ? 1.444 -0.455 22.315 1.00 85.62 267 ASP A C 1
ATOM 2108 O O . ASP A 1 267 ? 1.340 -1.660 22.072 1.00 85.62 267 ASP A O 1
ATOM 2112 N N . GLN A 1 268 ? 0.604 0.451 21.808 1.00 89.31 268 GLN A N 1
ATOM 2113 C CA . GLN A 1 268 ? -0.625 0.101 21.094 1.00 89.31 268 GLN A CA 1
ATOM 2114 C C . GLN A 1 268 ? -0.533 0.271 19.574 1.00 89.31 268 GLN A C 1
ATOM 2116 O O . GLN A 1 268 ? -1.496 -0.061 18.880 1.00 89.31 268 GLN A O 1
ATOM 2121 N N . VAL A 1 269 ? 0.605 0.733 19.048 1.00 89.44 269 VAL A N 1
ATOM 2122 C CA . VAL A 1 269 ? 0.880 0.834 17.610 1.00 89.44 269 VAL A CA 1
ATOM 2123 C C . VAL A 1 269 ? 2.097 -0.034 17.273 1.00 89.44 269 VAL A C 1
ATOM 2125 O O . VAL A 1 269 ? 3.209 0.202 17.740 1.00 89.44 269 VAL A O 1
ATOM 2128 N N . ALA A 1 270 ? 1.874 -1.076 16.470 1.00 81.38 270 ALA A N 1
ATOM 2129 C CA . ALA A 1 270 ? 2.867 -2.112 16.175 1.00 81.38 270 ALA A CA 1
ATOM 2130 C C . ALA A 1 270 ? 3.734 -1.768 14.964 1.00 81.38 270 ALA A C 1
ATOM 2132 O O . ALA A 1 270 ? 4.958 -1.849 15.001 1.00 81.38 270 ALA A O 1
ATOM 2133 N N . LEU A 1 271 ? 3.060 -1.433 13.863 1.00 72.75 271 LEU A N 1
ATOM 2134 C CA . LEU A 1 271 ? 3.647 -1.344 12.535 1.00 72.75 271 LEU A CA 1
ATOM 2135 C C . LEU A 1 271 ? 3.330 0.024 11.967 1.00 72.75 271 LEU A C 1
ATOM 2137 O O . LEU A 1 271 ? 2.166 0.410 11.938 1.00 72.75 271 LEU A O 1
ATOM 2141 N N . THR A 1 272 ? 4.360 0.742 11.528 1.00 76.81 272 THR A N 1
ATOM 2142 C CA . THR A 1 272 ? 4.229 2.005 10.794 1.00 76.81 272 THR A CA 1
ATOM 2143 C C . THR A 1 272 ? 5.235 2.021 9.646 1.00 76.81 272 THR A C 1
ATOM 2145 O O . THR A 1 272 ? 6.330 2.597 9.705 1.00 76.81 272 THR A O 1
ATOM 2148 N N . GLU A 1 273 ? 4.882 1.301 8.589 1.00 83.81 273 GLU A N 1
ATOM 2149 C CA . GLU A 1 273 ? 5.760 1.057 7.450 1.00 83.81 273 GLU A CA 1
ATOM 2150 C C . GLU A 1 273 ? 5.310 1.865 6.249 1.00 83.81 273 GLU A C 1
ATOM 2152 O O . GLU A 1 273 ? 4.130 1.906 5.921 1.00 83.81 273 GLU A O 1
ATOM 2157 N N . ILE A 1 274 ? 6.266 2.498 5.579 1.00 83.62 274 ILE A N 1
ATOM 2158 C CA . ILE A 1 274 ? 6.028 2.986 4.226 1.00 83.62 274 ILE A CA 1
ATOM 2159 C C . ILE A 1 274 ? 6.363 1.832 3.294 1.00 83.62 274 ILE A C 1
ATOM 2161 O O . ILE A 1 274 ? 7.382 1.167 3.496 1.00 83.62 274 ILE A O 1
ATOM 2165 N N . SER A 1 275 ? 5.517 1.600 2.290 1.00 81.00 275 SER A N 1
ATOM 2166 C CA . SER A 1 275 ? 5.819 0.657 1.217 1.00 81.00 275 SER A CA 1
ATOM 2167 C C . SER A 1 275 ? 7.213 0.953 0.663 1.00 81.00 275 SER A C 1
ATOM 2169 O O . SER A 1 275 ? 7.486 2.108 0.326 1.00 81.00 275 SER A O 1
ATOM 2171 N N . PRO A 1 276 ? 8.104 -0.045 0.543 1.00 79.56 276 PRO A N 1
ATOM 2172 C CA . PRO A 1 276 ? 9.372 0.155 -0.135 1.00 79.56 276 PRO A CA 1
ATOM 2173 C C . PRO A 1 276 ? 9.127 0.791 -1.498 1.00 79.56 276 PRO A C 1
ATOM 2175 O O . PRO A 1 276 ? 8.220 0.366 -2.223 1.00 79.56 276 PRO A O 1
ATOM 2178 N N . PHE A 1 277 ? 9.932 1.797 -1.843 1.00 85.50 277 PHE A N 1
ATOM 2179 C CA . PHE A 1 277 ? 9.829 2.431 -3.148 1.00 85.50 277 PHE A CA 1
ATOM 2180 C C . PHE A 1 277 ? 9.837 1.365 -4.241 1.00 85.50 277 PHE A C 1
ATOM 2182 O O . PHE A 1 277 ? 10.621 0.415 -4.204 1.00 85.50 277 PHE A O 1
ATOM 2189 N N . SER A 1 278 ? 8.965 1.536 -5.227 1.00 82.44 278 SER A N 1
ATOM 2190 C CA . SER A 1 278 ? 8.930 0.668 -6.384 1.00 82.44 278 SER A CA 1
ATOM 2191 C C . SER A 1 278 ? 8.499 1.432 -7.608 1.00 82.44 278 SER A C 1
ATOM 2193 O O . SER A 1 278 ? 7.450 2.073 -7.624 1.00 82.44 278 SER A O 1
ATOM 2195 N N . VAL A 1 279 ? 9.258 1.245 -8.679 1.00 81.88 279 VAL A N 1
ATOM 2196 C CA . VAL A 1 279 ? 8.828 1.613 -10.031 1.00 81.88 279 VAL A CA 1
ATOM 2197 C C . VAL A 1 279 ? 7.586 0.843 -10.466 1.00 81.88 279 VAL A C 1
ATOM 2199 O O . VAL A 1 279 ? 6.920 1.266 -11.394 1.00 81.88 279 VAL A O 1
ATOM 2202 N N . LEU A 1 280 ? 7.267 -0.278 -9.812 1.00 76.94 280 LEU A N 1
ATOM 2203 C CA . LEU A 1 280 ? 6.110 -1.123 -10.117 1.00 76.94 280 LEU A CA 1
ATOM 2204 C C . LEU A 1 280 ? 4.836 -0.671 -9.398 1.00 76.94 280 LEU A C 1
ATOM 2206 O O . LEU A 1 280 ? 3.750 -1.160 -9.702 1.00 76.94 280 LEU A O 1
ATOM 2210 N N . GLN A 1 281 ? 4.968 0.244 -8.438 1.00 74.94 281 GLN A N 1
ATOM 2211 C CA . GLN A 1 281 ? 3.858 0.799 -7.682 1.00 74.94 281 GLN A CA 1
ATOM 2212 C C . GLN A 1 281 ? 3.644 2.257 -8.075 1.00 74.94 281 GLN A C 1
ATOM 2214 O O . GLN A 1 281 ? 4.584 3.014 -8.345 1.00 74.94 281 GLN A O 1
ATOM 2219 N N . ARG A 1 282 ? 2.377 2.669 -8.096 1.00 69.19 282 ARG A N 1
ATOM 2220 C CA . ARG A 1 282 ? 2.016 4.064 -8.347 1.00 69.19 282 ARG A CA 1
ATOM 2221 C C . ARG A 1 282 ? 2.454 4.952 -7.184 1.00 69.19 282 ARG A C 1
ATOM 2223 O O . ARG A 1 282 ? 3.121 5.961 -7.400 1.00 69.19 282 ARG A O 1
ATOM 2230 N N . PHE A 1 283 ? 2.120 4.536 -5.965 1.00 70.69 283 PHE A N 1
ATOM 2231 C CA . PHE A 1 283 ? 2.333 5.310 -4.749 1.00 70.69 283 PHE A CA 1
ATOM 2232 C C . PHE A 1 283 ? 3.571 4.820 -3.991 1.00 70.69 283 PHE A C 1
ATOM 2234 O O . PHE A 1 283 ? 3.539 3.784 -3.329 1.00 70.69 283 PHE A O 1
ATOM 2241 N N . GLY A 1 284 ? 4.660 5.591 -4.068 1.00 70.88 284 GLY A N 1
ATOM 2242 C CA . GLY A 1 284 ? 5.905 5.329 -3.329 1.00 70.88 284 GLY A CA 1
ATOM 2243 C C . GLY A 1 284 ? 5.850 5.698 -1.842 1.00 70.88 284 GLY A C 1
ATOM 2244 O O . GLY A 1 284 ? 6.831 5.515 -1.132 1.00 70.88 284 GLY A O 1
ATOM 2245 N N . SER A 1 285 ? 4.721 6.229 -1.373 1.00 84.44 285 SER A N 1
ATOM 2246 C CA . SER A 1 285 ? 4.538 6.744 -0.015 1.00 84.44 285 SER A CA 1
ATOM 2247 C C . SER A 1 285 ? 3.410 6.049 0.747 1.00 84.44 285 SER A C 1
ATOM 2249 O O . SER A 1 285 ? 3.046 6.526 1.814 1.00 84.44 285 SER A O 1
ATOM 2251 N N . THR A 1 286 ? 2.863 4.928 0.258 1.00 88.50 286 THR A N 1
ATOM 2252 C CA . THR A 1 286 ? 1.776 4.217 0.960 1.00 88.50 286 THR A CA 1
ATOM 2253 C C . THR A 1 286 ? 2.200 3.868 2.383 1.00 88.50 286 THR A C 1
ATOM 2255 O O . THR A 1 286 ? 3.165 3.131 2.571 1.00 88.50 286 THR A O 1
ATOM 2258 N N . LEU A 1 287 ? 1.486 4.393 3.375 1.00 90.88 287 LEU A N 1
ATOM 2259 C CA . LEU A 1 287 ? 1.741 4.170 4.790 1.00 90.88 287 LEU A CA 1
ATOM 2260 C C . LEU A 1 287 ? 0.793 3.096 5.317 1.00 90.88 287 LEU A C 1
ATOM 2262 O O . LEU A 1 287 ? -0.424 3.268 5.304 1.00 90.88 287 LEU A O 1
ATOM 2266 N N . PHE A 1 288 ? 1.365 2.005 5.805 1.00 91.62 288 PHE A N 1
ATOM 2267 C CA . PHE A 1 288 ? 0.670 0.930 6.491 1.00 91.62 288 PHE A CA 1
ATOM 2268 C C . PHE A 1 288 ? 0.791 1.114 7.994 1.00 91.62 288 PHE A C 1
ATOM 2270 O O . PHE A 1 288 ? 1.881 1.353 8.519 1.00 91.62 288 PHE A O 1
ATOM 2277 N N . MET A 1 289 ? -0.332 0.977 8.685 1.00 93.88 289 MET A N 1
ATOM 2278 C CA . MET A 1 289 ? -0.415 1.148 10.125 1.00 93.88 289 MET A CA 1
ATOM 2279 C C . MET A 1 289 ? -1.171 -0.007 10.774 1.00 93.88 289 MET A C 1
ATOM 2281 O O . MET A 1 289 ? -2.233 -0.403 10.296 1.00 93.88 289 MET A O 1
ATOM 2285 N N . THR A 1 290 ? -0.638 -0.513 11.884 1.00 94.88 290 THR A N 1
ATOM 2286 C CA . THR A 1 290 ? -1.278 -1.552 12.702 1.00 94.88 290 THR A CA 1
ATOM 2287 C C . THR A 1 290 ? -1.391 -1.076 14.139 1.00 94.88 290 THR A C 1
ATOM 2289 O O . THR A 1 290 ? -0.383 -0.693 14.735 1.00 94.88 290 THR A O 1
ATOM 2292 N N . TRP A 1 291 ? -2.592 -1.124 14.713 1.00 94.44 291 TRP A N 1
ATOM 2293 C CA . TRP A 1 291 ? -2.833 -0.687 16.088 1.00 94.44 291 TRP A CA 1
ATOM 2294 C C . TRP A 1 291 ? -3.978 -1.450 16.756 1.00 94.44 291 TRP A C 1
ATOM 2296 O O . TRP A 1 291 ? -4.722 -2.185 16.112 1.00 94.44 291 TRP A O 1
ATOM 2306 N N . SER A 1 292 ? -4.155 -1.259 18.061 1.00 94.19 292 SER A N 1
ATOM 2307 C CA . SER A 1 292 ? -5.353 -1.703 18.776 1.00 94.19 292 SER A CA 1
ATOM 2308 C C . SER A 1 292 ? -5.802 -0.654 19.785 1.00 94.19 292 SER A C 1
ATOM 2310 O O . SER A 1 292 ? -4.982 -0.051 20.469 1.00 94.19 292 SER A O 1
ATOM 2312 N N . TYR A 1 293 ? -7.113 -0.462 19.931 1.00 92.56 293 TYR A N 1
ATOM 2313 C CA . TYR A 1 293 ? -7.667 0.325 21.043 1.00 92.56 293 TYR A CA 1
ATOM 2314 C C . TYR A 1 293 ? -7.687 -0.460 22.361 1.00 92.56 293 TYR A C 1
ATOM 2316 O O . TYR A 1 293 ? -7.924 0.106 23.430 1.00 92.56 293 TYR A O 1
ATOM 2324 N N . GLY A 1 294 ? -7.428 -1.765 22.284 1.00 87.88 294 GLY A N 1
ATOM 2325 C CA . GLY A 1 294 ? -7.327 -2.667 23.410 1.00 87.88 294 GLY A CA 1
ATOM 2326 C C . GLY A 1 294 ? -6.215 -2.307 24.371 1.00 87.88 294 GLY A C 1
ATOM 2327 O O . GLY A 1 294 ? -5.059 -2.333 23.960 1.00 87.88 294 GLY A O 1
ATOM 2328 N N . PRO A 1 295 ? -6.504 -2.048 25.656 1.00 80.19 295 PRO A N 1
ATOM 2329 C CA . PRO A 1 295 ? -5.450 -1.788 26.628 1.00 80.19 295 PRO A CA 1
ATOM 2330 C C . PRO A 1 295 ? -4.606 -3.028 26.951 1.00 80.19 295 PRO A C 1
ATOM 2332 O O . PRO A 1 295 ? -3.514 -2.889 27.499 1.00 80.19 295 PRO A O 1
ATOM 2335 N N . ASP A 1 296 ? -5.125 -4.220 26.651 1.00 83.06 296 ASP A N 1
ATOM 2336 C CA . ASP A 1 296 ? -4.478 -5.501 26.944 1.00 83.06 296 ASP A CA 1
ATOM 2337 C C . ASP A 1 296 ? -3.574 -5.973 25.795 1.00 83.06 296 ASP A C 1
ATOM 2339 O O . ASP A 1 296 ? -2.745 -6.864 25.985 1.00 83.06 296 ASP A O 1
ATOM 2343 N N . ILE A 1 297 ? -3.699 -5.359 24.613 1.00 82.50 297 ILE A N 1
ATOM 2344 C CA . ILE A 1 297 ? -2.818 -5.616 23.477 1.00 82.50 297 ILE A CA 1
ATOM 2345 C C . ILE A 1 297 ? -1.632 -4.668 23.575 1.00 82.50 297 IL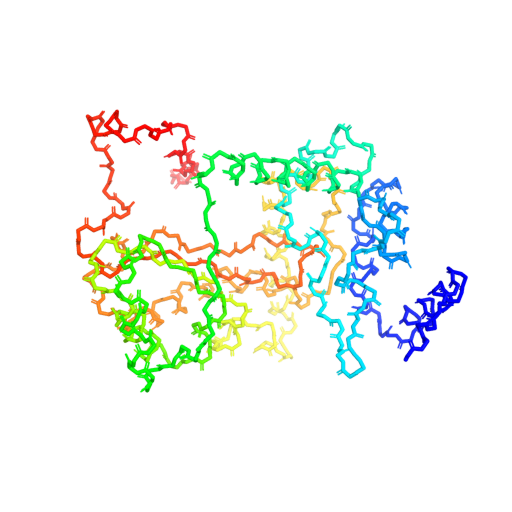E A C 1
ATOM 2347 O O . ILE A 1 297 ? -1.772 -3.451 23.485 1.00 82.50 297 ILE A O 1
ATOM 2351 N N . ASN A 1 298 ? -0.454 -5.256 23.755 1.00 84.00 298 ASN A N 1
ATOM 2352 C CA . ASN A 1 298 ? 0.811 -4.549 23.724 1.00 84.00 298 ASN A CA 1
ATOM 2353 C C . ASN A 1 298 ? 1.710 -5.214 22.682 1.00 84.00 298 ASN A C 1
ATOM 2355 O O . ASN A 1 298 ? 2.035 -6.395 22.808 1.00 84.00 298 ASN A O 1
ATOM 2359 N N . PHE A 1 299 ? 2.103 -4.451 21.667 1.00 84.06 299 PHE A N 1
ATOM 2360 C CA . PHE A 1 299 ? 2.915 -4.952 20.562 1.00 84.06 299 PHE A CA 1
ATOM 2361 C C . PHE A 1 299 ? 4.418 -5.015 20.875 1.00 84.06 299 PHE A C 1
ATOM 2363 O O . PHE A 1 299 ? 5.147 -5.720 20.183 1.00 84.06 299 PHE A O 1
ATOM 2370 N N . HIS A 1 300 ? 4.882 -4.344 21.936 1.00 72.94 300 HIS A N 1
ATOM 2371 C CA . HIS A 1 300 ? 6.299 -4.278 22.339 1.00 72.94 300 HIS A CA 1
ATOM 2372 C C . HIS A 1 300 ? 6.622 -5.052 23.616 1.00 72.94 300 HIS A C 1
ATOM 2374 O O . HIS A 1 300 ? 7.794 -5.191 23.979 1.00 72.94 300 HIS A O 1
ATOM 2380 N N . LYS A 1 301 ? 5.619 -5.619 24.299 1.00 59.03 301 LYS A N 1
ATOM 2381 C CA . LYS A 1 301 ? 5.857 -6.618 25.341 1.00 59.03 301 LYS A CA 1
ATOM 2382 C C . LYS A 1 301 ? 6.478 -7.838 24.679 1.00 59.03 301 LYS A C 1
ATOM 2384 O O . LYS A 1 301 ? 5.786 -8.672 24.099 1.00 59.03 301 LYS A O 1
ATOM 2389 N N . ARG A 1 302 ? 7.805 -7.941 24.796 1.00 47.25 302 ARG A N 1
ATOM 2390 C CA . ARG A 1 302 ? 8.550 -9.164 24.502 1.00 47.25 302 ARG A CA 1
ATOM 2391 C C . ARG A 1 302 ? 7.799 -10.326 25.137 1.00 47.25 302 ARG A C 1
ATOM 2393 O O . ARG A 1 302 ? 7.552 -10.326 26.343 1.00 47.25 302 ARG A O 1
ATOM 2400 N N . CYS A 1 303 ? 7.430 -11.297 24.311 1.00 38.59 303 CYS A N 1
ATOM 2401 C CA . CYS A 1 303 ? 6.968 -12.583 24.792 1.00 38.59 303 CYS A CA 1
ATOM 2402 C C . CYS A 1 303 ? 8.084 -13.117 25.701 1.00 38.59 303 CYS A C 1
ATOM 2404 O O . CYS A 1 303 ? 9.177 -13.427 25.219 1.00 38.59 303 CYS A O 1
ATOM 2406 N N . ASN A 1 304 ? 7.856 -13.160 27.016 1.00 37.06 304 ASN A N 1
ATOM 2407 C CA . ASN A 1 304 ? 8.719 -13.943 27.888 1.00 37.06 304 ASN A CA 1
ATOM 2408 C C . ASN A 1 304 ? 8.707 -15.368 27.323 1.00 37.06 304 ASN A C 1
ATOM 2410 O O . ASN A 1 304 ? 7.653 -15.872 26.930 1.00 37.06 304 ASN A O 1
ATOM 2414 N N . SER A 1 305 ? 9.882 -15.986 27.219 1.00 40.00 305 SER A N 1
ATOM 2415 C CA . SER A 1 305 ? 10.150 -17.208 26.440 1.00 40.00 305 SER A CA 1
ATOM 2416 C C . SER A 1 305 ? 9.292 -18.433 26.799 1.00 40.00 305 SER A C 1
ATOM 2418 O O . SER A 1 305 ? 9.384 -19.462 26.136 1.00 40.00 305 SER A O 1
ATOM 2420 N N . THR A 1 306 ? 8.425 -18.332 27.802 1.00 41.09 306 THR A N 1
ATOM 2421 C CA . THR A 1 306 ? 7.458 -19.348 28.217 1.00 41.09 306 THR A CA 1
ATOM 2422 C C . THR A 1 306 ? 6.107 -19.282 27.489 1.00 41.09 306 THR A C 1
ATOM 2424 O O . THR A 1 306 ? 5.429 -20.304 27.431 1.00 41.09 306 THR A O 1
ATOM 2427 N N . ASP A 1 307 ? 5.715 -18.149 26.889 1.00 38.16 307 ASP A N 1
ATOM 2428 C CA . ASP A 1 307 ? 4.382 -17.994 26.267 1.00 38.16 307 ASP A CA 1
ATOM 2429 C C . ASP A 1 307 ? 4.358 -18.262 24.750 1.00 38.16 307 ASP A C 1
ATOM 2431 O O . ASP A 1 307 ? 3.325 -18.655 24.204 1.00 38.16 307 ASP A O 1
ATOM 2435 N N . ALA A 1 308 ? 5.496 -18.143 24.058 1.00 37.38 308 ALA A N 1
ATOM 2436 C CA . ALA A 1 308 ? 5.588 -18.368 22.609 1.00 37.38 308 ALA A CA 1
ATOM 2437 C C . ALA A 1 308 ? 5.258 -19.820 22.199 1.00 37.38 308 ALA A C 1
ATOM 2439 O O . ALA A 1 308 ? 4.687 -20.061 21.135 1.00 37.38 308 ALA A O 1
ATOM 2440 N N . ALA A 1 309 ? 5.538 -20.789 23.078 1.00 36.03 309 ALA A N 1
ATOM 2441 C CA . ALA A 1 309 ? 5.192 -22.196 22.870 1.00 36.03 309 ALA A CA 1
ATOM 2442 C C . ALA A 1 309 ? 3.674 -22.458 22.916 1.00 36.03 309 ALA A C 1
ATOM 2444 O O . ALA A 1 309 ? 3.204 -23.455 22.372 1.00 36.03 309 ALA A O 1
ATOM 2445 N N . LYS A 1 310 ? 2.896 -21.562 23.537 1.00 35.97 310 LYS A N 1
ATOM 2446 C CA . LYS A 1 310 ? 1.452 -21.735 23.741 1.00 35.97 310 LYS A CA 1
ATOM 2447 C C . LYS A 1 310 ? 0.617 -21.335 22.521 1.00 35.97 310 LYS A C 1
ATOM 2449 O O . LYS A 1 310 ? -0.505 -21.810 22.381 1.00 35.97 310 LYS A O 1
ATOM 2454 N N . TYR A 1 311 ? 1.168 -20.505 21.631 1.00 39.81 311 TYR A N 1
ATOM 2455 C CA . TYR A 1 311 ? 0.440 -19.925 20.493 1.00 39.81 311 TYR A CA 1
ATOM 2456 C C . TYR A 1 311 ? 0.974 -20.344 19.114 1.00 39.81 311 TYR A C 1
ATOM 2458 O O . TYR A 1 311 ? 0.490 -19.853 18.100 1.00 39.81 311 TYR A O 1
ATOM 2466 N N . GLY A 1 312 ? 1.946 -21.261 19.050 1.00 30.64 312 GLY A N 1
ATOM 2467 C CA . GLY A 1 312 ? 2.374 -21.887 17.790 1.00 30.64 312 GLY A CA 1
ATOM 2468 C C . GLY A 1 312 ? 2.997 -20.936 16.759 1.00 30.64 312 GLY A C 1
ATOM 2469 O O . GLY A 1 312 ? 3.055 -21.283 15.580 1.00 30.64 312 GLY A O 1
ATOM 2470 N N . I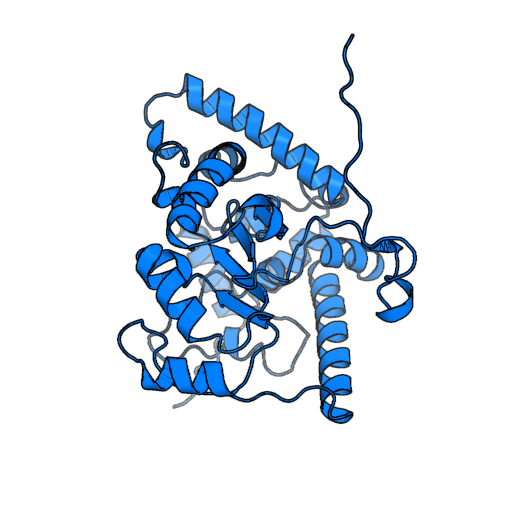LE A 1 313 ? 3.463 -19.755 17.175 1.00 35.25 313 ILE A N 1
ATOM 2471 C CA . ILE A 1 313 ? 4.121 -18.788 16.289 1.00 35.25 313 ILE A CA 1
ATOM 2472 C C . ILE A 1 313 ? 5.605 -19.171 16.171 1.00 35.25 313 ILE A C 1
ATOM 2474 O O . ILE A 1 313 ? 6.303 -19.199 17.188 1.00 35.25 313 ILE A O 1
ATOM 2478 N N . PRO A 1 314 ? 6.131 -19.462 14.965 1.00 31.14 314 PRO A N 1
ATOM 2479 C CA . PRO A 1 314 ? 7.543 -19.774 14.792 1.00 31.14 314 PRO A CA 1
ATOM 2480 C C . PRO A 1 314 ? 8.415 -18.583 15.208 1.00 31.14 314 PRO A C 1
ATOM 2482 O O . PRO A 1 314 ? 8.260 -17.471 14.695 1.00 31.14 314 PRO A O 1
ATOM 2485 N N . ALA A 1 315 ? 9.375 -18.836 16.103 1.00 31.08 315 ALA A N 1
ATOM 2486 C CA . ALA A 1 315 ? 10.326 -17.848 16.624 1.00 31.08 315 ALA A CA 1
ATOM 2487 C C . ALA A 1 315 ? 11.147 -17.129 15.529 1.00 31.08 315 ALA A C 1
ATOM 2489 O O . ALA A 1 315 ? 11.709 -16.065 15.771 1.00 31.08 315 ALA A O 1
ATOM 2490 N N . SER A 1 316 ? 11.171 -17.665 14.305 1.00 32.16 316 SER A N 1
ATOM 2491 C CA . SER A 1 316 ? 11.828 -17.078 13.132 1.00 32.16 316 SER A CA 1
ATOM 2492 C C . SER A 1 316 ? 11.153 -15.816 12.578 1.00 32.16 316 SER A C 1
ATOM 2494 O O . SER A 1 316 ? 11.684 -15.215 11.652 1.00 32.16 316 SER A O 1
ATOM 2496 N N . THR A 1 317 ? 9.997 -15.413 13.110 1.00 32.31 317 THR A N 1
ATOM 2497 C CA . THR A 1 317 ? 9.241 -14.233 12.642 1.00 32.31 317 THR A CA 1
ATOM 2498 C C . THR A 1 317 ? 9.500 -12.976 13.489 1.00 32.31 317 THR A C 1
ATOM 2500 O O . THR A 1 317 ? 8.943 -11.924 13.201 1.00 32.31 317 THR A O 1
ATOM 2503 N N . LEU A 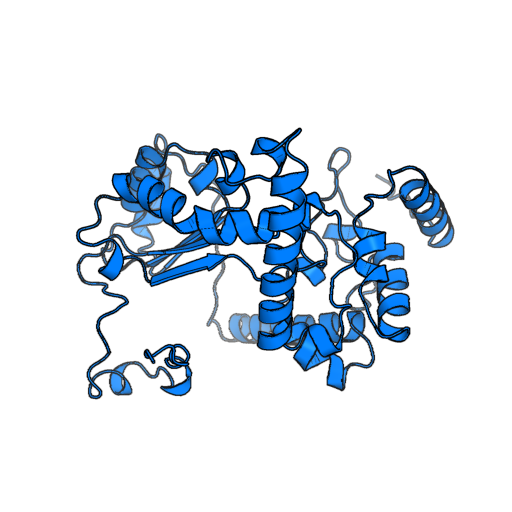1 318 ? 10.331 -13.069 14.538 1.00 33.91 318 LEU A N 1
ATOM 2504 C CA . LEU A 1 318 ? 10.502 -12.023 15.562 1.00 33.91 318 LEU A CA 1
ATOM 2505 C C . LEU A 1 318 ? 11.893 -11.367 15.610 1.00 33.91 318 LEU A C 1
ATOM 2507 O O . LEU A 1 318 ? 12.216 -10.704 16.592 1.00 33.91 318 LEU A O 1
ATOM 2511 N N . LEU A 1 319 ? 12.729 -11.505 14.579 1.00 29.81 319 LEU A N 1
ATOM 2512 C CA . LEU A 1 319 ? 14.056 -10.881 14.569 1.00 29.81 319 LEU A CA 1
ATOM 2513 C C . LEU A 1 319 ? 14.396 -10.296 13.196 1.00 29.81 319 LEU A C 1
ATOM 2515 O O . LEU A 1 319 ? 14.629 -11.045 12.253 1.00 29.81 319 LEU A O 1
ATOM 2519 N N . ASN A 1 320 ? 14.424 -8.960 13.116 1.00 26.14 320 ASN A N 1
ATOM 2520 C CA . ASN A 1 320 ? 15.418 -8.183 12.362 1.00 26.14 320 ASN A CA 1
ATOM 2521 C C . ASN A 1 320 ? 15.255 -6.674 12.626 1.00 26.14 320 ASN A C 1
ATOM 2523 O O . ASN A 1 320 ? 14.744 -5.935 11.793 1.00 26.14 320 ASN A O 1
ATOM 2527 N N . GLN A 1 321 ? 15.735 -6.216 13.781 1.00 29.94 321 GLN A N 1
ATOM 2528 C CA . GLN A 1 321 ? 16.338 -4.890 13.936 1.00 29.94 321 GLN A CA 1
ATOM 2529 C C . GLN A 1 321 ? 17.460 -5.038 14.960 1.00 29.94 321 GLN A C 1
ATOM 2531 O O . GLN A 1 321 ? 17.180 -5.160 16.143 1.00 29.94 321 GLN A O 1
ATOM 2536 N N . ASP A 1 322 ? 18.700 -5.133 14.480 1.00 28.25 322 ASP A N 1
ATOM 2537 C CA . ASP A 1 322 ? 19.902 -4.692 15.194 1.00 28.25 322 ASP A CA 1
ATOM 2538 C C . ASP A 1 322 ? 21.105 -4.797 14.246 1.00 28.25 322 ASP A C 1
ATOM 2540 O O . ASP A 1 322 ? 21.705 -5.854 14.062 1.00 28.25 322 ASP A O 1
ATOM 2544 N N . ALA A 1 323 ? 21.456 -3.672 13.625 1.00 26.86 323 ALA A N 1
ATOM 2545 C CA . ALA A 1 323 ? 22.784 -3.443 13.066 1.00 26.86 323 ALA A CA 1
ATOM 2546 C C . ALA A 1 323 ? 23.206 -1.998 13.375 1.00 26.86 323 ALA A C 1
ATOM 2548 O O . ALA A 1 323 ? 23.103 -1.095 12.555 1.00 26.86 323 ALA A O 1
ATOM 2549 N N . SER A 1 324 ? 23.630 -1.815 14.628 1.00 29.34 324 SER A N 1
ATOM 2550 C CA . SER A 1 324 ? 24.788 -1.018 15.053 1.00 29.34 324 SER A CA 1
ATOM 2551 C C . SER A 1 324 ? 25.027 0.365 14.426 1.00 29.34 324 SER A C 1
ATOM 2553 O O . SER A 1 324 ? 25.681 0.473 13.392 1.00 29.34 324 SER A O 1
ATOM 2555 N N . HIS A 1 325 ? 24.756 1.419 15.200 1.00 27.83 325 HIS A N 1
ATOM 2556 C CA . HIS A 1 325 ? 25.671 2.562 15.306 1.00 27.83 325 HIS A CA 1
ATOM 2557 C C . HIS A 1 325 ? 25.907 2.905 16.780 1.00 27.83 325 HIS A C 1
ATOM 2559 O O . HIS A 1 325 ? 25.192 3.691 17.395 1.00 27.83 325 HIS A O 1
ATOM 2565 N N . GLY A 1 326 ? 26.929 2.253 17.339 1.00 24.58 326 GLY A N 1
ATOM 2566 C CA . GLY A 1 326 ? 27.630 2.702 18.531 1.00 24.58 326 GLY A CA 1
ATOM 2567 C C . GLY A 1 326 ? 28.804 3.583 18.111 1.00 24.58 326 GLY A C 1
ATOM 2568 O O . GLY A 1 326 ? 29.643 3.164 17.320 1.00 24.58 326 GLY A O 1
ATOM 2569 N N . SER A 1 327 ? 28.791 4.803 18.634 1.00 26.70 327 SER A N 1
ATOM 2570 C CA . SER A 1 327 ? 29.914 5.709 18.892 1.00 26.70 327 SER A CA 1
ATOM 2571 C C . SER A 1 327 ? 31.333 5.135 18.755 1.00 26.70 327 SER A C 1
ATOM 2573 O O . SER A 1 327 ? 31.701 4.238 19.514 1.00 26.70 327 SER A O 1
ATOM 2575 N N . HIS A 1 328 ? 32.145 5.773 17.907 1.00 31.11 328 HIS A N 1
ATOM 2576 C CA . HIS A 1 328 ? 33.424 6.385 18.284 1.00 31.11 328 HIS A CA 1
ATOM 2577 C C . HIS A 1 328 ? 33.790 7.510 17.319 1.00 31.11 328 HIS A C 1
ATOM 2579 O O . HIS A 1 328 ? 33.531 7.343 16.107 1.00 31.11 328 HIS A O 1
#

Radius of gyration: 22.59 Å; chains: 1; bounding box: 60×55×62 Å

Secondary structure (DSSP, 8-state):
-------HHHHHHHHHHHHHHS-TT-HHHHHHHTBSSHHHHHHHHHHHHH---TT-SS--HHHH-PPTTPPPPTT-SHHHHS-HHHHHHHHHHHSSHHHHHHHHHHHHHHHHHHHHHTT------------TT-HHHHHHHHHT--SEEEEESHHHHS-HHHHHHHHHHT-SSTTPEEEEEESSGGGGSTTSSGGGGTT-HHHHHHHHHHHHHHHHHHHHHTTGGGTB-SS----HHHHHHHHHHHHHHHHHHHHHHTTS--S-HHHHEEEEEEPPP-TT-S-TTPEEEEE-S-TT--SSS---TTTGGGTT--GGGS----------

Sequence (328 aa):
MQAHTISVLQARELWLMDAGQKDETSPQNIYIGNWKQRADRLALCSYLLTGELLRGEVGSVTMFALPERMTRADEESFLSIIPQRELWESRHNSGDIVSAGVAVLRLKIRNLKRAFSLGRVEVEVHHGSVEPENVETLKSIAAMQPWTMSWNNVCEYLPPADFHAMARTCCESKATVHYACSVNWAQSLKGASSLDFFGRQDVLDSLIELSHRAIECGYTAHRLQDILLSPPNEHLMKIADTALATEMKGKWLKAFFSFAGLRSFEDQVALTEISPFSVLQRFGSTLFMTWSYGPDINFHKRCNSTDAAKYGIPASTLLNQDASHGSH

Foldseek 3Di:
DPPPDDDLVNLQVVVVVVVVVDPVAPLLCLCLVFWPDPQQNVVSVCCVSPVAALPDPDHDCLVRDDPVPDDRDPQPDLLAVDDVLQLVVQCVVQVYSRSSSNVVVVVVVVVVVVCVVVVNDDDDDDDDDQFLPPLVVLQVLQVVQALEEEAEQPCVVDQLLRVLNSVVSSHPDLNYKYKYKHQCLLVVDQQLFPVNCPPPVVVLVVLLVVLLVQLVVLCVVSVVVVTTDRVRPHDSRLSSSLSSLVVCQVVSLCVSCVSNPAPDCQFFKADWDAPRADSSHPGNNITMTMGGSRPPRGNPPPDPPVCCVVPPDPPVVPDDDDDDDDDD

Organism: NCBI:txid36881